Protein AF-A0A966WD27-F1 (afdb_monomer)

Foldseek 3Di:
DDFFDLQDVVLLVVCLVVLLLCQCQQLEFNVLCVVPVVLSVVLSVQLSVQLVVLSVVVVVDPVQRRDRVSVLVSQLVSQLSSLVSSLVSCVVVVGDHFPPSSLSSLLSSLSRSLSSLLCCLVPVVVVVVQVVCVVLVVVVVVVVVVVVVVVVVPDDPVVVVVVVVVVCVVCVVVQVVCCVVVVHNDDPVNVVVVVVVVVCCCVVPVVVVVVVVVVVPPDDDPDPPPVVVVLCLQQVDQFPLVVLLVSLLSNQLSSVCSYAHNVLSNVLSVLLSVQLVVLVVVLVVCVVPPVPCSRPSRVVSLVSSLVVSVVCCVPPVVVVGPDPDSPSSSVVSNVSSVSSRVSVSSVVVSVVVVVVSVD

pLDDT: mean 76.62, std 15.96, range [43.31, 97.69]

Radius of gyration: 31.86 Å; Cα contacts (8 Å, |Δi|>4): 303; chains: 1; bounding box: 83×51×87 Å

Secondary structure (DSSP, 8-state):
---S----HHHHHHHHHHHHHHHHHHSS-HHHHHHTHHHHHHHHHHHHHHHHHHHHHHTT-HHHHT-HHHHHHHHHHHHHHHHHHHHHHHHHTT----SSTTHHHHHHHHHHHHHHHHHIIIIIHHHHHHHHHHHHHHHHHHHHHHHHHHHTT---HHHHHHHHHHHHHHHHHHHHHHHHHHTSPPPHHHHHHHHHHHHHHIIIIIHHHHHHHHHH---PPP---HHHHHHHHHHTS---THHHHHHHHHHHHHHHHHHS-HHHHHHHHHHHHHHHHHHHHHHHHHHHH-GGGHHHHHHHHHHHHHHHHHHHIIIIIGGG-SS---HHHHHHHHHHHHHHHHHHHHHHHHHHHHHHHH-

Solvent-accessible surface area (backbone atoms only — not comparable to full-atom values): 19159 Å² total; per-residue (Å²): 128,82,68,48,67,63,81,45,70,69,50,58,59,66,40,48,66,55,51,46,49,44,53,59,38,36,55,33,50,49,71,67,38,68,75,41,46,74,62,52,50,49,34,52,52,51,18,48,50,55,31,46,55,54,49,56,57,55,71,70,40,61,84,36,61,70,32,32,69,47,36,46,53,49,31,25,52,46,12,26,53,25,13,44,40,39,48,54,49,28,54,76,69,73,44,92,73,50,74,65,66,66,52,41,20,52,30,26,26,51,51,43,35,53,50,37,52,38,43,35,45,72,61,46,42,65,55,56,49,50,54,48,51,52,51,52,51,53,49,54,49,50,53,51,53,51,47,60,54,54,63,64,70,69,70,52,77,79,50,50,60,54,50,50,53,50,49,52,61,68,42,45,66,57,48,54,51,49,31,65,74,68,74,47,87,74,50,77,68,56,51,52,53,52,49,51,50,52,50,47,45,43,61,72,47,50,53,51,48,50,53,50,50,57,73,65,53,80,76,75,70,84,79,76,51,64,66,59,51,48,48,39,48,49,45,70,40,88,61,34,41,70,72,22,50,63,62,38,33,57,47,39,26,42,45,34,25,28,55,75,33,56,73,57,14,47,55,52,26,50,54,40,44,53,53,37,51,53,50,44,54,51,45,53,56,47,51,75,73,35,73,90,49,46,49,51,48,39,57,54,45,55,48,45,57,54,49,50,47,52,52,47,39,65,77,72,42,57,90,72,56,92,65,82,84,57,62,63,40,53,51,50,52,53,52,48,39,53,50,38,20,50,29,42,30,49,48,48,54,53,52,52,54,54,48,67,74,73,107

Mean predicted aligned error: 13.56 Å

Structure (mmCIF, N/CA/C/O backbone):
data_AF-A0A966WD27-F1
#
_entry.id   AF-A0A966WD27-F1
#
loop_
_atom_site.group_PDB
_atom_site.id
_atom_site.type_symbol
_atom_site.label_atom_id
_atom_site.label_alt_id
_atom_site.label_comp_id
_atom_site.label_asym_id
_atom_site.label_entity_id
_atom_site.label_seq_id
_atom_site.pdbx_PDB_ins_code
_atom_site.Cartn_x
_atom_site.Cartn_y
_atom_site.Cartn_z
_atom_site.occupancy
_atom_site.B_iso_or_equiv
_atom_site.auth_seq_id
_atom_site.auth_comp_id
_atom_site.auth_asym_id
_atom_site.auth_atom_id
_atom_site.pdbx_PDB_model_num
ATOM 1 N N . MET A 1 1 ? 1.873 -1.092 18.093 1.00 44.94 1 MET A N 1
ATOM 2 C CA . MET A 1 1 ? 2.663 -2.307 17.771 1.00 44.94 1 MET A CA 1
ATOM 3 C C . MET A 1 1 ? 2.007 -3.004 16.577 1.00 44.94 1 MET A C 1
ATOM 5 O O . MET A 1 1 ? 0.796 -3.180 16.618 1.00 44.94 1 MET A O 1
ATOM 9 N N . LEU A 1 2 ? 2.737 -3.325 15.496 1.00 59.59 2 LEU A N 1
ATOM 10 C CA . LEU A 1 2 ? 2.169 -4.000 14.311 1.00 59.59 2 LEU A CA 1
ATOM 11 C C . LEU A 1 2 ? 1.607 -5.371 14.727 1.00 59.59 2 LEU A C 1
ATOM 13 O O . LEU A 1 2 ? 2.373 -6.272 15.061 1.00 59.59 2 LEU A O 1
ATOM 17 N N . LYS A 1 3 ? 0.279 -5.524 14.743 1.00 72.25 3 LYS A N 1
ATOM 18 C CA . LYS A 1 3 ? -0.377 -6.816 15.004 1.00 72.25 3 LYS A CA 1
ATOM 19 C C . LYS A 1 3 ? -0.148 -7.741 13.803 1.00 72.25 3 LYS A C 1
ATOM 21 O O . LYS A 1 3 ? -0.012 -7.254 12.686 1.00 72.25 3 LYS A O 1
ATOM 26 N N . ALA A 1 4 ? -0.088 -9.058 13.987 1.00 80.25 4 ALA A N 1
ATOM 27 C CA . ALA A 1 4 ? -0.044 -10.007 12.863 1.00 80.25 4 ALA A CA 1
ATOM 28 C C . ALA A 1 4 ? -1.378 -10.012 12.085 1.00 80.25 4 ALA A C 1
ATOM 30 O O . ALA A 1 4 ? -2.339 -9.363 12.507 1.00 80.25 4 ALA A O 1
ATOM 31 N N . GLY A 1 5 ? -1.441 -10.688 10.940 1.00 85.19 5 GLY A N 1
ATOM 32 C CA . GLY A 1 5 ? -2.621 -10.761 10.082 1.00 85.19 5 GLY A CA 1
ATOM 33 C C . GLY A 1 5 ? -2.508 -9.976 8.776 1.00 85.19 5 GLY A C 1
ATOM 34 O O . GLY A 1 5 ? -3.545 -9.598 8.231 1.00 85.19 5 GLY A O 1
ATOM 35 N N . PHE A 1 6 ? -1.296 -9.727 8.274 1.00 86.25 6 PHE A N 1
ATOM 36 C CA . PHE A 1 6 ? -1.063 -9.233 6.914 1.00 86.25 6 PHE A CA 1
ATOM 37 C C . PHE A 1 6 ? -1.317 -10.321 5.876 1.00 86.25 6 PHE A C 1
ATOM 39 O O . PHE A 1 6 ? -1.816 -10.013 4.805 1.00 86.25 6 PHE A O 1
ATOM 46 N N . MET A 1 7 ? -1.031 -11.589 6.171 1.00 91.06 7 MET A N 1
ATOM 47 C CA . MET A 1 7 ? -1.202 -12.673 5.203 1.00 91.06 7 MET A CA 1
ATOM 48 C C . MET A 1 7 ? -2.576 -13.334 5.353 1.00 91.06 7 MET A C 1
ATOM 50 O O . MET A 1 7 ? -2.822 -14.115 6.268 1.00 91.06 7 MET A O 1
ATOM 54 N N . LYS A 1 8 ? -3.508 -13.011 4.446 1.00 91.88 8 LYS A N 1
ATOM 55 C CA . LYS A 1 8 ? -4.819 -13.674 4.341 1.00 91.88 8 LYS A CA 1
ATOM 56 C C . LYS A 1 8 ? -5.177 -13.880 2.869 1.00 91.88 8 LYS A C 1
ATOM 58 O O . LYS A 1 8 ? -5.001 -12.962 2.070 1.00 91.88 8 LYS A O 1
ATOM 63 N N . TRP A 1 9 ? -5.780 -15.024 2.534 1.00 92.69 9 TRP A N 1
ATOM 64 C CA . TRP A 1 9 ? -6.240 -15.335 1.169 1.00 92.69 9 TRP A CA 1
ATOM 65 C C . TRP A 1 9 ? -7.137 -14.254 0.566 1.00 92.69 9 TRP A C 1
ATOM 67 O O . TRP A 1 9 ? -6.990 -13.906 -0.597 1.00 92.69 9 TRP A O 1
ATOM 77 N N . ARG A 1 10 ? -8.014 -13.646 1.372 1.00 91.50 10 ARG A N 1
ATOM 78 C CA . ARG A 1 10 ? -8.856 -12.538 0.902 1.00 91.50 10 ARG A CA 1
ATOM 79 C C . ARG A 1 10 ? -8.034 -11.355 0.373 1.00 91.50 10 ARG A C 1
ATOM 81 O O . ARG A 1 10 ? -8.388 -10.779 -0.644 1.00 91.50 10 ARG A O 1
ATOM 88 N N . TYR A 1 11 ? -6.942 -10.995 1.054 1.00 93.25 11 TYR A N 1
ATOM 89 C CA . TYR A 1 11 ? -6.096 -9.880 0.630 1.00 93.25 11 TYR A CA 1
ATOM 90 C C . TYR A 1 11 ? -5.310 -10.275 -0.612 1.00 93.25 11 TYR A C 1
ATOM 92 O O . TYR A 1 11 ? -5.191 -9.474 -1.526 1.00 93.25 11 TYR A O 1
ATOM 100 N N . PHE A 1 12 ? -4.865 -11.531 -0.684 1.00 94.69 12 PHE A N 1
ATOM 101 C CA . PHE A 1 12 ? -4.258 -12.069 -1.893 1.00 94.69 12 PHE A CA 1
ATOM 102 C C . PHE A 1 12 ? -5.195 -11.930 -3.103 1.00 94.69 12 PHE A C 1
ATOM 104 O O . PHE A 1 12 ? -4.782 -11.381 -4.119 1.00 94.69 12 PHE A O 1
ATOM 111 N N . LEU A 1 13 ? -6.471 -12.311 -2.982 1.00 93.56 13 LEU A N 1
ATOM 112 C CA . LEU A 1 13 ? -7.459 -12.163 -4.061 1.00 93.56 13 LEU A CA 1
ATOM 113 C C . LEU A 1 13 ? -7.704 -10.692 -4.438 1.00 93.56 13 LEU A C 1
ATOM 115 O O . LEU A 1 13 ? -7.677 -10.345 -5.616 1.00 93.56 13 LEU A O 1
ATOM 119 N N . TYR A 1 14 ? -7.869 -9.802 -3.453 1.00 92.62 14 TYR A N 1
ATOM 120 C CA . TYR A 1 14 ? -8.022 -8.360 -3.707 1.00 92.62 14 TYR A CA 1
ATOM 121 C C . TYR A 1 14 ? -6.754 -7.681 -4.231 1.00 92.62 14 TYR A C 1
ATOM 123 O O . TYR A 1 14 ? -6.823 -6.560 -4.729 1.00 92.62 14 TYR A O 1
ATOM 131 N N . PHE A 1 15 ? -5.601 -8.340 -4.142 1.00 94.38 15 PHE A N 1
ATOM 132 C CA . PHE A 1 15 ? -4.367 -7.857 -4.742 1.00 94.38 15 PHE A CA 1
ATOM 133 C C . PHE A 1 15 ? -4.344 -8.063 -6.265 1.00 94.38 15 PHE A C 1
ATOM 135 O O . PHE A 1 15 ? -3.615 -7.346 -6.943 1.00 94.38 15 PHE A O 1
ATOM 142 N N . PHE A 1 16 ? -5.161 -8.959 -6.838 1.00 95.00 16 PHE A N 1
ATOM 143 C CA . PHE A 1 16 ? -5.144 -9.214 -8.284 1.00 95.00 16 PHE A CA 1
ATOM 144 C C . PHE A 1 16 ? -5.412 -7.962 -9.147 1.00 95.00 16 PHE A C 1
ATOM 146 O O . PHE A 1 16 ? -4.612 -7.704 -10.047 1.00 95.00 16 PHE A O 1
ATOM 153 N N . PRO A 1 17 ? -6.437 -7.123 -8.880 1.00 92.12 17 PRO A N 1
ATOM 154 C CA . PRO A 1 17 ? -6.639 -5.886 -9.639 1.00 92.12 17 PRO A CA 1
ATOM 155 C C . PRO A 1 17 ? -5.461 -4.909 -9.525 1.00 92.12 17 PRO A C 1
ATOM 157 O O . PRO A 1 17 ? -5.082 -4.281 -10.510 1.00 92.12 17 PRO A O 1
ATOM 160 N N . ILE A 1 18 ? -4.845 -4.812 -8.341 1.00 90.62 18 ILE A N 1
ATOM 161 C CA . ILE A 1 18 ? -3.663 -3.965 -8.113 1.00 90.62 18 ILE A CA 1
ATOM 162 C C . ILE A 1 18 ? -2.488 -4.489 -8.947 1.00 90.62 18 ILE A C 1
ATOM 164 O O . ILE A 1 18 ? -1.841 -3.729 -9.660 1.00 90.62 18 ILE A O 1
ATOM 168 N N . HIS A 1 19 ? -2.241 -5.798 -8.902 1.00 92.06 19 HIS A N 1
ATOM 169 C CA . HIS A 1 19 ? -1.215 -6.475 -9.693 1.00 92.06 19 HIS A CA 1
ATOM 170 C C . HIS A 1 19 ? -1.407 -6.263 -11.197 1.00 92.06 19 HIS A C 1
ATOM 172 O O . HIS A 1 19 ? -0.452 -5.911 -11.887 1.00 92.06 19 HIS A O 1
ATOM 178 N N . PHE A 1 20 ? -2.641 -6.411 -11.684 1.00 91.75 20 PHE A N 1
ATOM 179 C CA . PHE A 1 20 ? -2.999 -6.157 -13.076 1.00 91.75 20 PHE A CA 1
ATOM 180 C C . PHE A 1 20 ? -2.651 -4.721 -13.486 1.00 91.75 20 PHE A C 1
ATOM 182 O O . PHE A 1 20 ? -1.919 -4.526 -14.453 1.00 91.75 20 PHE A O 1
ATOM 189 N N . ILE A 1 21 ? -3.106 -3.718 -12.725 1.00 87.62 21 ILE A N 1
ATOM 190 C CA . ILE A 1 21 ? -2.836 -2.302 -13.021 1.00 87.62 21 ILE A CA 1
ATOM 191 C C . ILE A 1 21 ? -1.327 -2.027 -13.016 1.00 87.62 21 ILE A C 1
ATOM 193 O O . ILE A 1 21 ? -0.805 -1.382 -13.920 1.00 87.62 21 ILE A O 1
ATOM 197 N N . ILE A 1 22 ? -0.592 -2.553 -12.038 1.00 86.00 22 ILE A N 1
ATOM 198 C CA . ILE A 1 22 ? 0.852 -2.316 -11.938 1.00 86.00 22 ILE A CA 1
ATOM 199 C C . ILE A 1 22 ? 1.608 -2.921 -13.123 1.00 86.00 22 ILE A C 1
ATOM 201 O O . ILE A 1 22 ? 2.538 -2.300 -13.643 1.00 86.00 22 ILE A O 1
ATOM 205 N N . ILE A 1 23 ? 1.222 -4.111 -13.583 1.00 88.06 23 ILE A N 1
ATOM 206 C CA . ILE A 1 23 ? 1.857 -4.704 -14.761 1.00 88.06 23 ILE A CA 1
ATOM 207 C C . ILE A 1 23 ? 1.511 -3.923 -16.022 1.00 88.06 23 ILE A C 1
ATOM 209 O O . ILE A 1 23 ? 2.417 -3.559 -16.767 1.00 88.06 23 ILE A O 1
ATOM 213 N N . MET A 1 24 ? 0.233 -3.613 -16.221 1.00 86.12 24 MET A N 1
ATOM 214 C CA . MET A 1 24 ? -0.224 -2.990 -17.459 1.00 86.12 24 MET A CA 1
ATOM 215 C C . MET A 1 24 ? 0.216 -1.525 -17.607 1.00 86.12 24 MET A C 1
ATOM 217 O O . MET A 1 24 ? 0.323 -1.044 -18.731 1.00 86.12 24 MET A O 1
ATOM 221 N N . PHE A 1 25 ? 0.483 -0.816 -16.502 1.00 80.31 25 PHE A N 1
ATOM 222 C CA . PHE A 1 25 ? 0.748 0.629 -16.532 1.00 80.31 25 PHE A CA 1
ATOM 223 C C . PHE A 1 25 ? 2.116 1.061 -15.972 1.00 80.31 25 PHE A C 1
ATOM 225 O O . PHE A 1 25 ? 2.554 2.165 -16.292 1.00 80.31 25 PHE A O 1
ATOM 232 N N . LEU A 1 26 ? 2.813 0.239 -15.167 1.00 75.94 26 LEU A N 1
ATOM 233 C CA . LEU A 1 26 ? 4.103 0.624 -14.548 1.00 75.94 26 LEU A CA 1
ATOM 234 C C . LEU A 1 26 ? 5.276 -0.305 -14.837 1.00 75.94 26 LEU A C 1
ATOM 236 O O . LEU A 1 26 ? 6.421 0.080 -14.599 1.00 75.94 26 LEU A O 1
ATOM 240 N N . SER A 1 27 ? 5.038 -1.529 -15.308 1.00 72.31 27 SER A N 1
ATOM 241 C CA . SER A 1 27 ? 6.148 -2.473 -15.501 1.00 72.31 27 SER A CA 1
ATOM 242 C C . SER A 1 27 ? 6.995 -2.147 -16.726 1.00 72.31 27 SER A C 1
ATOM 244 O O . SER A 1 27 ? 8.146 -2.578 -16.809 1.00 72.31 27 SER A O 1
ATOM 246 N N . THR A 1 28 ? 6.431 -1.431 -17.695 1.00 75.94 28 THR A N 1
ATOM 247 C CA . THR A 1 28 ? 7.055 -1.035 -18.962 1.00 75.94 28 THR A CA 1
ATOM 248 C C . THR A 1 28 ? 6.266 0.154 -19.534 1.00 75.94 28 THR A C 1
ATOM 250 O O . THR A 1 28 ? 5.085 0.286 -19.200 1.00 75.94 28 THR A O 1
ATOM 253 N N . PRO A 1 29 ? 6.878 1.028 -20.360 1.00 76.12 29 PRO A N 1
ATOM 254 C CA . PRO A 1 29 ? 6.153 2.063 -21.096 1.00 76.12 29 PRO A CA 1
ATOM 255 C C . PRO A 1 29 ? 4.873 1.540 -21.762 1.00 76.12 29 PRO A C 1
ATOM 257 O O . PRO A 1 29 ? 4.854 0.442 -22.327 1.00 76.12 29 PRO A O 1
ATOM 260 N N . ILE A 1 30 ? 3.794 2.318 -21.638 1.00 77.88 30 ILE A N 1
ATOM 261 C CA . ILE A 1 30 ? 2.430 1.881 -21.959 1.00 77.88 30 ILE A CA 1
ATOM 262 C C . ILE A 1 30 ? 2.275 1.507 -23.439 1.00 77.88 30 ILE A C 1
ATOM 264 O O . ILE A 1 30 ? 1.625 0.524 -23.767 1.00 77.88 30 ILE A O 1
ATOM 268 N N . ASP A 1 31 ? 2.953 2.220 -24.330 1.00 78.94 31 ASP A N 1
ATOM 269 C CA . ASP A 1 31 ? 3.013 1.950 -25.765 1.00 78.94 31 ASP A CA 1
ATOM 270 C C . ASP A 1 31 ? 3.514 0.528 -26.061 1.00 78.94 31 ASP A C 1
ATOM 272 O O . ASP A 1 31 ? 2.908 -0.200 -26.846 1.00 78.94 31 ASP A O 1
ATOM 276 N N . LYS A 1 32 ? 4.557 0.082 -25.352 1.00 82.19 32 LYS A N 1
ATOM 277 C CA . LYS A 1 32 ? 5.113 -1.270 -25.501 1.00 82.19 32 LYS A CA 1
ATOM 278 C C . LYS A 1 32 ? 4.218 -2.342 -24.890 1.00 82.19 32 LYS A C 1
ATOM 280 O O . LYS A 1 32 ? 4.204 -3.476 -25.361 1.00 82.19 32 LYS A O 1
ATOM 285 N N . VAL A 1 33 ? 3.483 -2.005 -23.831 1.00 83.38 33 VAL A N 1
ATOM 286 C CA . VAL A 1 33 ? 2.522 -2.932 -23.221 1.00 83.38 33 VAL A CA 1
ATOM 287 C C . VAL A 1 33 ? 1.339 -3.168 -24.154 1.00 83.38 33 VAL A C 1
ATOM 289 O O . VAL A 1 33 ? 0.963 -4.312 -24.411 1.00 83.38 33 VAL A O 1
ATOM 292 N N . PHE A 1 34 ? 0.771 -2.090 -24.691 1.00 84.81 34 PHE A N 1
ATOM 293 C CA . PHE A 1 34 ? -0.415 -2.156 -25.538 1.00 84.81 34 PHE A CA 1
ATOM 294 C C . PHE A 1 34 ? -0.125 -2.702 -26.945 1.00 84.81 34 PHE A C 1
ATOM 296 O O . PHE A 1 34 ? -1.036 -3.220 -27.586 1.00 84.81 34 PHE A O 1
ATOM 303 N N . ALA A 1 35 ? 1.133 -2.681 -27.395 1.00 87.62 35 ALA A N 1
ATOM 304 C CA . ALA A 1 35 ? 1.551 -3.372 -28.614 1.00 87.62 35 ALA A CA 1
ATOM 305 C C . ALA A 1 35 ? 1.459 -4.910 -28.501 1.00 87.62 35 ALA A C 1
ATOM 307 O O . ALA A 1 35 ? 1.200 -5.587 -29.492 1.00 87.62 35 ALA A O 1
ATOM 308 N N . GLU A 1 36 ? 1.636 -5.472 -27.298 1.00 91.94 36 GLU A N 1
ATOM 309 C CA . GLU A 1 36 ? 1.741 -6.923 -27.073 1.00 91.94 36 GLU A CA 1
ATOM 310 C C . GLU A 1 36 ? 0.819 -7.414 -25.939 1.00 91.94 36 GLU A C 1
ATOM 312 O O . GLU A 1 36 ? 1.193 -8.270 -25.130 1.00 91.94 36 GLU A O 1
ATOM 317 N N . ILE A 1 37 ? -0.414 -6.887 -25.879 1.00 92.00 37 ILE A N 1
ATOM 318 C CA . ILE A 1 37 ? -1.390 -7.158 -24.801 1.00 92.00 37 ILE A CA 1
ATOM 319 C C . ILE A 1 37 ? -1.529 -8.653 -24.471 1.00 92.00 37 ILE A C 1
ATOM 321 O O . ILE A 1 37 ? -1.457 -8.982 -23.286 1.00 92.00 37 ILE A O 1
ATOM 325 N N . PRO A 1 38 ? -1.693 -9.586 -25.435 1.00 94.88 38 PRO A N 1
ATOM 326 C CA . PRO A 1 38 ? -1.888 -10.998 -25.099 1.00 94.88 38 PRO A CA 1
ATOM 327 C C . PRO A 1 38 ? -0.714 -11.600 -24.317 1.00 94.88 38 PRO A C 1
ATOM 329 O O . PRO A 1 38 ? -0.921 -12.342 -23.355 1.00 94.88 38 PRO A O 1
ATOM 332 N N . LYS A 1 39 ? 0.524 -11.242 -24.680 1.00 95.31 39 LYS A N 1
ATOM 333 C CA . LYS A 1 39 ? 1.725 -11.703 -23.975 1.00 95.31 39 LYS A CA 1
ATOM 334 C C . LYS A 1 39 ? 1.819 -11.075 -22.585 1.00 95.31 39 LYS A C 1
ATOM 336 O O . LYS A 1 39 ? 2.116 -11.773 -21.618 1.00 95.31 39 LYS A O 1
ATOM 341 N N . TRP A 1 40 ? 1.498 -9.789 -22.452 1.00 94.12 40 TRP A N 1
ATOM 342 C CA . TRP A 1 40 ? 1.460 -9.121 -21.149 1.00 94.12 40 TRP A CA 1
ATOM 343 C C . TRP A 1 40 ? 0.379 -9.678 -20.221 1.00 94.12 40 TRP A C 1
ATOM 345 O O . TRP A 1 40 ? 0.638 -9.867 -19.034 1.00 94.12 40 TRP A O 1
ATOM 355 N N . LEU A 1 41 ? -0.795 -10.038 -20.742 1.00 95.12 41 LEU A N 1
ATOM 356 C CA . LEU A 1 41 ? -1.822 -10.746 -19.973 1.00 95.12 41 LEU A CA 1
ATOM 357 C C . LEU A 1 41 ? -1.320 -12.110 -19.485 1.00 95.12 41 LEU A C 1
ATOM 359 O O . LEU A 1 41 ? -1.574 -12.482 -18.337 1.00 95.12 41 LEU A O 1
ATOM 363 N N . LEU A 1 42 ? -0.550 -12.829 -20.308 1.00 96.25 42 LEU A N 1
ATOM 364 C CA . LEU A 1 42 ? 0.078 -14.082 -19.894 1.00 96.25 42 LEU A CA 1
ATOM 365 C C . LEU A 1 42 ? 1.093 -13.859 -18.764 1.00 96.25 42 LEU A C 1
ATOM 367 O O . LEU A 1 42 ? 1.099 -14.629 -17.801 1.00 96.25 42 LEU A O 1
ATOM 371 N N . VAL A 1 43 ? 1.884 -12.780 -18.820 1.00 96.00 43 VAL A N 1
ATOM 372 C CA . VAL A 1 43 ? 2.769 -12.362 -17.717 1.00 96.00 43 VAL A CA 1
ATOM 373 C C . VAL A 1 43 ? 1.963 -12.067 -16.450 1.00 96.00 43 VAL A C 1
ATOM 375 O O . VAL A 1 43 ? 2.337 -12.540 -15.374 1.00 96.00 43 VAL A O 1
ATOM 378 N N . VAL A 1 44 ? 0.847 -11.334 -16.550 1.00 96.06 44 VAL A N 1
ATOM 379 C CA . VAL A 1 44 ? -0.027 -11.020 -15.406 1.00 96.06 44 VAL A CA 1
ATOM 380 C C . VAL A 1 44 ? -0.508 -12.295 -14.725 1.00 96.06 44 VAL A C 1
ATOM 382 O O . VAL A 1 44 ? -0.299 -12.457 -13.521 1.00 96.06 44 VAL A O 1
ATOM 385 N N . VAL A 1 45 ? -1.129 -13.198 -15.484 1.00 97.25 45 VAL A N 1
ATOM 386 C CA . VAL A 1 45 ? -1.734 -14.420 -14.942 1.00 97.25 45 VAL A CA 1
ATOM 387 C C . VAL A 1 45 ? -0.660 -15.353 -14.391 1.00 97.25 45 VAL A C 1
ATOM 389 O O . VAL A 1 45 ? -0.747 -15.782 -13.243 1.00 97.25 45 VAL A O 1
ATOM 392 N N . SER A 1 46 ? 0.390 -15.622 -15.166 1.00 97.12 46 SER A N 1
ATOM 393 C CA . SER A 1 46 ? 1.408 -16.611 -14.801 1.00 97.12 46 SER A CA 1
ATOM 394 C C . SER A 1 46 ? 2.231 -16.169 -13.589 1.00 97.12 46 SER A C 1
ATOM 396 O O . SER A 1 46 ? 2.441 -16.954 -12.665 1.00 97.12 46 SER A O 1
ATOM 398 N N . SER A 1 47 ? 2.627 -14.891 -13.520 1.00 96.81 47 SER A N 1
ATOM 399 C CA . SER A 1 47 ? 3.337 -14.367 -12.344 1.00 96.81 47 SER A CA 1
ATOM 400 C C . SER A 1 47 ? 2.468 -14.360 -11.084 1.00 96.81 47 SER A C 1
ATOM 402 O O . SER A 1 47 ? 2.975 -14.607 -9.988 1.00 96.81 47 SER A O 1
ATOM 404 N N . TYR A 1 48 ? 1.158 -14.133 -11.225 1.00 97.12 48 TYR A N 1
ATOM 405 C CA . TYR A 1 48 ? 0.218 -14.199 -10.110 1.00 97.12 48 TYR A CA 1
ATOM 406 C C . TYR A 1 48 ? -0.004 -15.640 -9.628 1.00 97.12 48 TYR A C 1
ATOM 408 O O . TYR A 1 48 ? -0.030 -15.876 -8.423 1.00 97.12 48 TYR A O 1
ATOM 416 N N . LEU A 1 49 ? -0.089 -16.616 -10.539 1.00 97.25 49 LEU A N 1
ATOM 417 C CA . LEU A 1 49 ? -0.184 -18.040 -10.193 1.00 97.25 49 LEU A CA 1
ATOM 418 C C . LEU A 1 49 ? 1.074 -18.540 -9.473 1.00 97.25 49 LEU A C 1
ATOM 420 O O . LEU A 1 49 ? 0.966 -19.211 -8.448 1.00 97.25 49 LEU A O 1
ATOM 424 N N . ILE A 1 50 ? 2.265 -18.163 -9.949 1.00 97.56 50 ILE A N 1
ATOM 425 C CA . ILE A 1 50 ? 3.530 -18.493 -9.273 1.00 97.56 50 ILE A CA 1
ATOM 426 C C . ILE A 1 50 ? 3.559 -17.892 -7.866 1.00 97.56 50 ILE A C 1
ATOM 428 O O . ILE A 1 50 ? 3.855 -18.588 -6.893 1.00 97.56 50 ILE A O 1
ATOM 432 N N . MET A 1 51 ? 3.170 -16.621 -7.735 1.00 97.31 51 MET A N 1
ATOM 433 C CA . MET A 1 51 ? 3.030 -15.974 -6.434 1.00 97.31 51 MET A CA 1
ATOM 434 C C . MET A 1 51 ? 2.018 -16.707 -5.537 1.00 97.31 51 MET A C 1
ATOM 436 O O . MET A 1 51 ? 2.282 -16.870 -4.347 1.00 97.31 51 MET A O 1
ATOM 440 N N . ALA A 1 52 ? 0.893 -17.180 -6.087 1.00 97.12 52 ALA A N 1
ATOM 441 C CA . ALA A 1 52 ? -0.144 -17.907 -5.353 1.00 97.12 52 ALA A CA 1
ATOM 442 C C . ALA A 1 52 ? 0.365 -19.235 -4.784 1.00 97.12 52 ALA A C 1
ATOM 444 O O . ALA A 1 52 ? 0.067 -19.548 -3.632 1.00 97.12 52 ALA A O 1
ATOM 445 N N . MET A 1 53 ? 1.163 -19.987 -5.551 1.00 96.50 53 MET A N 1
ATOM 446 C CA . MET A 1 53 ? 1.770 -21.239 -5.082 1.00 96.50 53 MET A CA 1
ATOM 447 C C . MET A 1 53 ? 2.668 -20.999 -3.867 1.00 96.50 53 MET A C 1
ATOM 449 O O . MET A 1 53 ? 2.514 -21.653 -2.836 1.00 96.50 53 MET A O 1
ATOM 453 N N . VAL A 1 54 ? 3.561 -20.010 -3.943 1.00 96.38 54 VAL A N 1
ATOM 454 C CA . VAL A 1 54 ? 4.455 -19.681 -2.822 1.00 96.38 54 VAL A CA 1
ATOM 455 C C . VAL A 1 54 ? 3.673 -19.124 -1.636 1.00 96.38 54 VAL A C 1
ATOM 457 O O . VAL A 1 54 ? 3.931 -19.499 -0.493 1.00 96.38 54 VAL A O 1
ATOM 460 N N . PHE A 1 55 ? 2.684 -18.265 -1.890 1.00 96.50 55 PHE A N 1
ATOM 461 C CA . PHE A 1 55 ? 1.806 -17.738 -0.850 1.00 96.50 55 PHE A CA 1
ATOM 462 C C . PHE A 1 55 ? 1.081 -18.869 -0.109 1.00 96.50 55 PHE A C 1
ATOM 464 O O . PHE A 1 55 ? 1.046 -18.865 1.121 1.00 96.50 55 PHE A O 1
ATOM 471 N N . ALA A 1 56 ? 0.566 -19.870 -0.833 1.00 96.19 56 ALA A N 1
ATOM 472 C CA . ALA A 1 56 ? -0.079 -21.044 -0.253 1.00 96.19 56 ALA A CA 1
ATOM 473 C C . ALA A 1 56 ? 0.870 -21.843 0.647 1.00 96.19 56 ALA A C 1
ATOM 475 O O . ALA A 1 56 ? 0.470 -22.233 1.743 1.00 96.19 56 ALA A O 1
ATOM 476 N N . LEU A 1 57 ? 2.121 -22.043 0.217 1.00 95.06 57 LEU A N 1
ATOM 477 C CA . LEU A 1 57 ? 3.141 -22.725 1.015 1.00 95.06 57 LEU A CA 1
ATOM 478 C C . LEU A 1 57 ? 3.431 -21.958 2.308 1.00 95.06 57 LEU A C 1
ATOM 480 O O . LEU A 1 57 ? 3.354 -22.531 3.390 1.00 95.06 57 LEU A O 1
ATOM 484 N N . VAL A 1 58 ? 3.688 -20.649 2.224 1.00 94.38 58 VAL A N 1
ATOM 485 C CA . VAL A 1 58 ? 3.980 -19.814 3.403 1.00 94.38 58 VAL A CA 1
ATOM 486 C C . VAL A 1 58 ? 2.814 -19.804 4.396 1.00 94.38 58 VAL A C 1
ATOM 488 O O . VAL A 1 58 ? 3.034 -19.862 5.606 1.00 94.38 58 VAL A O 1
ATOM 491 N N . MET A 1 59 ? 1.571 -19.800 3.905 1.00 93.31 59 MET A N 1
ATOM 492 C CA . MET A 1 59 ? 0.364 -19.851 4.738 1.00 93.31 59 MET A CA 1
ATOM 493 C C . MET A 1 59 ? 0.245 -21.128 5.591 1.00 93.31 59 MET A C 1
ATOM 495 O O . MET A 1 59 ? -0.543 -21.147 6.536 1.00 93.31 59 MET A O 1
ATOM 499 N N . GLN A 1 60 ? 1.020 -22.182 5.316 1.00 92.62 60 GLN A N 1
ATOM 500 C CA . GLN A 1 60 ? 1.050 -23.395 6.144 1.00 92.62 60 GLN A CA 1
ATOM 501 C C . GLN A 1 60 ? 1.943 -23.241 7.391 1.00 92.62 60 GLN A C 1
ATOM 503 O O . GLN A 1 60 ? 1.800 -23.986 8.363 1.00 92.62 60 GLN A O 1
ATOM 508 N N . PHE A 1 61 ? 2.832 -22.242 7.423 1.00 92.19 61 PHE A N 1
ATOM 509 C CA . PHE A 1 61 ? 3.811 -22.061 8.495 1.00 92.19 61 PHE A CA 1
ATOM 510 C C . PHE A 1 61 ? 3.302 -21.111 9.589 1.00 92.19 61 PHE A C 1
ATOM 512 O O . PHE A 1 61 ? 3.535 -19.900 9.568 1.00 92.19 61 PHE A O 1
ATOM 519 N N . LYS A 1 62 ? 2.675 -21.679 10.628 1.00 90.12 62 LYS A N 1
ATOM 520 C CA . LYS A 1 62 ? 2.189 -20.932 11.810 1.00 90.12 62 LYS A CA 1
ATOM 521 C C . LYS A 1 62 ? 3.212 -19.962 12.437 1.00 90.12 62 LYS A C 1
ATOM 523 O O . LYS A 1 62 ? 2.797 -18.863 12.803 1.00 90.12 62 LYS A O 1
ATOM 528 N N . PRO A 1 63 ? 4.522 -20.284 12.552 1.00 90.31 63 PRO A N 1
ATOM 529 C CA . PRO A 1 63 ? 5.500 -19.366 13.148 1.00 90.31 63 PRO A CA 1
ATOM 530 C C . PRO A 1 63 ? 5.725 -18.069 12.362 1.00 90.31 63 PRO A C 1
ATOM 532 O O . PRO A 1 63 ? 6.266 -17.113 12.923 1.00 90.31 63 PRO A O 1
ATOM 535 N N . ILE A 1 64 ? 5.375 -18.051 11.071 1.00 89.06 64 ILE A N 1
ATOM 536 C CA . ILE A 1 64 ? 5.407 -16.848 10.233 1.00 89.06 64 ILE A CA 1
ATOM 537 C C . ILE A 1 64 ? 4.148 -16.024 10.508 1.00 89.06 64 ILE A C 1
ATOM 539 O O . ILE A 1 64 ? 4.256 -14.845 10.831 1.00 89.06 64 ILE A O 1
ATOM 543 N N . LEU A 1 65 ? 2.975 -16.664 10.474 1.00 89.31 65 LEU A N 1
ATOM 544 C CA . LEU A 1 65 ? 1.667 -16.014 10.636 1.00 89.31 65 LEU A CA 1
ATOM 545 C C . LEU A 1 65 ? 1.405 -15.455 12.043 1.00 89.31 65 LEU A C 1
ATOM 547 O O . LEU A 1 65 ? 0.544 -14.599 12.222 1.00 89.31 65 LEU A O 1
ATOM 551 N N . SER A 1 66 ? 2.132 -15.918 13.060 1.00 87.75 66 SER A N 1
ATOM 552 C CA . SER A 1 66 ? 1.990 -15.406 14.428 1.00 87.75 66 SER A CA 1
ATOM 553 C C . SER A 1 66 ? 2.713 -14.077 14.669 1.00 87.75 66 SER A C 1
ATOM 555 O O . SER A 1 66 ? 2.476 -13.432 15.690 1.00 87.75 66 SER A O 1
ATOM 557 N N . ASN A 1 67 ? 3.589 -13.636 13.757 1.00 90.69 67 ASN A N 1
ATOM 558 C CA . ASN A 1 67 ? 4.420 -12.451 13.954 1.00 90.69 67 ASN A CA 1
ATOM 559 C C . ASN A 1 67 ? 4.389 -11.520 12.736 1.00 90.69 67 ASN A C 1
ATOM 561 O O . ASN A 1 67 ? 4.884 -11.858 11.665 1.00 90.69 67 ASN A O 1
ATOM 565 N N . ALA A 1 68 ? 3.915 -10.291 12.944 1.00 88.75 68 ALA A N 1
ATOM 566 C CA . ALA A 1 68 ? 3.819 -9.258 11.914 1.00 88.75 68 ALA A CA 1
ATOM 567 C C . ALA A 1 68 ? 5.119 -9.009 11.135 1.00 88.75 68 ALA A C 1
ATOM 569 O O . ALA A 1 68 ? 5.083 -8.837 9.920 1.00 88.75 68 ALA A O 1
ATOM 570 N N . LYS A 1 69 ? 6.275 -8.992 11.815 1.00 91.69 69 LYS A N 1
ATOM 571 C CA . LYS A 1 69 ? 7.571 -8.768 11.155 1.00 91.69 69 LYS A CA 1
ATOM 572 C C . LYS A 1 69 ? 7.910 -9.922 10.215 1.00 91.69 69 LYS A C 1
ATOM 574 O O . LYS A 1 69 ? 8.410 -9.690 9.120 1.00 91.69 69 LYS A O 1
ATOM 579 N N . ARG A 1 70 ? 7.617 -11.158 10.633 1.00 92.88 70 ARG A N 1
ATOM 580 C CA . ARG A 1 70 ? 7.853 -12.361 9.824 1.00 92.88 70 ARG A CA 1
ATOM 581 C C . ARG A 1 70 ? 6.895 -12.435 8.643 1.00 92.88 70 ARG A C 1
ATOM 583 O O . ARG A 1 70 ? 7.349 -12.733 7.548 1.00 92.88 70 ARG A O 1
ATOM 590 N N . GLU A 1 71 ? 5.619 -12.100 8.833 1.00 93.94 71 GLU A N 1
ATOM 591 C CA . GLU A 1 71 ? 4.667 -11.967 7.722 1.00 93.94 71 GLU A CA 1
ATOM 592 C C . GLU A 1 71 ? 5.139 -10.929 6.698 1.00 93.94 71 GLU A C 1
ATOM 594 O O . GLU A 1 71 ? 5.106 -11.186 5.499 1.00 93.94 71 GLU A O 1
ATOM 599 N N . PHE A 1 72 ? 5.615 -9.766 7.154 1.00 92.38 72 PHE A N 1
ATOM 600 C CA . PHE A 1 72 ? 6.089 -8.710 6.259 1.00 92.38 72 PHE A CA 1
ATOM 601 C C . PHE A 1 72 ? 7.357 -9.124 5.497 1.00 92.38 72 PHE A C 1
ATOM 603 O O . PHE A 1 72 ? 7.439 -8.918 4.289 1.00 92.38 72 PHE A O 1
ATOM 610 N N . LEU A 1 73 ? 8.311 -9.780 6.170 1.00 94.75 73 LEU A N 1
ATOM 611 C CA . LEU A 1 73 ? 9.490 -10.371 5.524 1.00 94.75 73 LEU A CA 1
ATOM 612 C C . LEU A 1 73 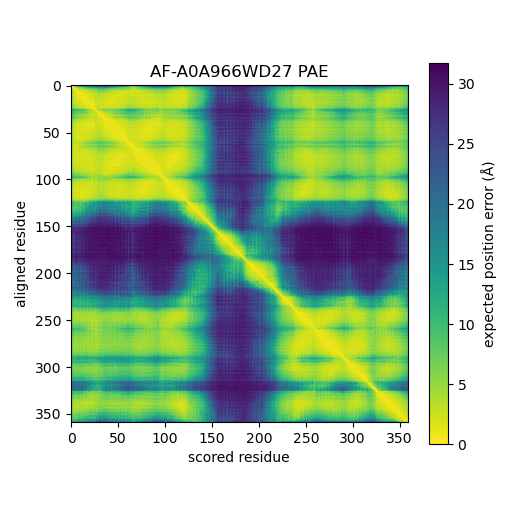? 9.109 -11.454 4.507 1.00 94.75 73 LEU A C 1
ATOM 614 O O . LEU A 1 73 ? 9.671 -11.498 3.414 1.00 94.75 73 LEU A O 1
ATOM 618 N N . ALA A 1 74 ? 8.126 -12.295 4.827 1.00 96.12 74 ALA A N 1
ATOM 619 C CA . ALA A 1 74 ? 7.630 -13.297 3.895 1.00 96.12 74 ALA A CA 1
ATOM 620 C C . ALA A 1 74 ? 6.957 -12.653 2.673 1.00 96.12 74 ALA A C 1
ATOM 622 O O . ALA A 1 74 ? 7.184 -13.098 1.552 1.00 96.12 74 ALA A O 1
ATOM 623 N N . LEU A 1 75 ? 6.194 -11.571 2.855 1.00 96.88 75 LEU A N 1
ATOM 624 C CA . LEU A 1 75 ? 5.610 -10.807 1.748 1.00 96.88 75 LEU A CA 1
ATOM 625 C C . LEU A 1 75 ? 6.674 -10.158 0.852 1.00 96.88 75 LEU A C 1
ATOM 627 O O . LEU A 1 75 ? 6.483 -10.129 -0.362 1.00 96.88 75 LEU A O 1
ATOM 631 N N . ILE A 1 76 ? 7.794 -9.690 1.415 1.00 96.44 76 ILE A N 1
ATOM 632 C CA . ILE A 1 76 ? 8.951 -9.207 0.641 1.00 96.44 76 ILE A CA 1
ATOM 633 C C . ILE A 1 76 ? 9.512 -10.342 -0.229 1.00 96.44 76 ILE A C 1
ATOM 635 O O . ILE A 1 76 ? 9.668 -10.165 -1.435 1.00 96.44 76 ILE A O 1
ATOM 639 N N . ALA A 1 77 ? 9.752 -11.524 0.350 1.00 97.25 77 ALA A N 1
ATOM 640 C CA . ALA A 1 77 ? 10.277 -12.680 -0.382 1.00 97.25 77 ALA A CA 1
ATOM 641 C C . ALA A 1 77 ? 9.308 -13.189 -1.469 1.00 97.25 77 ALA A C 1
ATOM 643 O O . ALA A 1 77 ? 9.718 -13.451 -2.599 1.00 97.25 77 ALA A O 1
ATOM 644 N N . ILE A 1 78 ? 8.009 -13.267 -1.163 1.00 97.56 78 ILE A N 1
ATOM 645 C CA . ILE A 1 78 ? 6.954 -13.596 -2.135 1.00 97.56 78 ILE A CA 1
ATOM 646 C C . ILE A 1 78 ? 6.925 -12.553 -3.260 1.00 97.56 78 ILE A C 1
ATOM 648 O O . ILE A 1 78 ? 6.801 -12.904 -4.435 1.00 97.56 78 ILE A O 1
ATOM 652 N N . GLY A 1 79 ? 7.078 -11.273 -2.912 1.00 96.69 79 GLY A N 1
ATOM 653 C CA . GLY A 1 79 ? 7.235 -10.183 -3.864 1.00 96.69 79 GLY A CA 1
ATOM 654 C C . GLY A 1 79 ? 8.424 -10.399 -4.793 1.00 96.69 79 GLY A C 1
ATOM 655 O O . GLY A 1 79 ? 8.243 -10.339 -6.008 1.00 96.69 79 GLY A O 1
ATOM 656 N N . ALA A 1 80 ? 9.602 -10.728 -4.262 1.00 97.00 80 ALA A N 1
ATOM 657 C CA . ALA A 1 80 ? 10.785 -11.029 -5.067 1.00 97.00 80 ALA A CA 1
ATOM 658 C C . ALA A 1 80 ? 10.517 -12.151 -6.080 1.00 97.00 80 ALA A C 1
ATOM 660 O O . ALA A 1 80 ? 10.775 -11.971 -7.269 1.00 97.00 80 ALA A O 1
ATOM 661 N N . ILE A 1 81 ? 9.925 -13.265 -5.634 1.00 97.69 81 ILE A N 1
ATOM 662 C CA . ILE A 1 81 ? 9.610 -14.416 -6.494 1.00 97.69 81 ILE A CA 1
ATOM 663 C C . ILE A 1 81 ? 8.620 -14.034 -7.600 1.00 97.69 81 ILE A C 1
ATOM 665 O O . ILE A 1 81 ? 8.841 -14.369 -8.761 1.00 97.69 81 ILE A O 1
ATOM 669 N N . ARG A 1 82 ? 7.569 -13.266 -7.280 1.00 96.19 82 ARG A N 1
ATOM 670 C CA . ARG A 1 82 ? 6.659 -12.707 -8.294 1.00 96.19 82 ARG A CA 1
ATOM 671 C C . ARG A 1 82 ? 7.421 -11.850 -9.313 1.00 96.19 82 ARG A C 1
ATOM 673 O O . ARG A 1 82 ? 7.135 -11.919 -10.503 1.00 96.19 82 ARG A O 1
ATOM 680 N N . GLY A 1 83 ? 8.380 -11.039 -8.869 1.00 94.50 83 GLY A N 1
ATOM 681 C CA . GLY A 1 83 ? 9.162 -10.183 -9.761 1.00 94.50 83 GLY A CA 1
ATOM 682 C C . GLY A 1 83 ? 10.127 -10.958 -10.662 1.00 94.50 83 GLY A C 1
ATOM 683 O O . GLY A 1 83 ? 10.267 -10.588 -11.825 1.00 94.50 83 GLY A O 1
ATOM 684 N N . PHE A 1 84 ? 10.717 -12.054 -10.172 1.00 96.31 84 PHE A N 1
ATOM 685 C CA . PHE A 1 84 ? 11.456 -13.004 -11.015 1.00 96.31 84 PHE A CA 1
ATOM 686 C C . PHE A 1 84 ? 10.535 -13.673 -12.032 1.00 96.31 84 PHE A C 1
ATOM 688 O O . PHE A 1 84 ? 10.842 -13.665 -13.213 1.00 96.31 84 PHE A O 1
ATOM 695 N N . ALA A 1 85 ? 9.347 -14.123 -11.623 1.00 96.62 85 ALA A N 1
ATOM 696 C CA . ALA A 1 85 ? 8.372 -14.686 -12.552 1.00 96.62 85 ALA A CA 1
ATOM 697 C C . ALA A 1 85 ? 7.991 -13.699 -13.674 1.00 96.62 85 ALA A C 1
ATOM 699 O O . ALA A 1 85 ? 7.946 -14.077 -14.840 1.00 96.62 85 ALA A O 1
ATOM 700 N N . ILE A 1 86 ? 7.759 -12.421 -13.346 1.00 94.44 86 ILE A N 1
ATOM 701 C CA . ILE A 1 86 ? 7.496 -11.377 -14.351 1.00 94.44 86 ILE A CA 1
ATOM 702 C C . ILE A 1 86 ? 8.670 -11.236 -15.330 1.00 94.44 86 ILE A C 1
ATOM 704 O O . ILE A 1 86 ? 8.445 -11.065 -16.528 1.00 94.44 86 ILE A O 1
ATOM 708 N N . LEU A 1 87 ? 9.902 -11.253 -14.818 1.00 94.12 87 LEU A N 1
ATOM 709 C CA . LEU A 1 87 ? 11.112 -11.144 -15.626 1.00 94.12 87 LEU A CA 1
ATOM 710 C C . LEU A 1 87 ? 11.276 -12.360 -16.542 1.00 94.12 87 LEU A C 1
ATOM 712 O O . LEU A 1 87 ? 11.375 -12.189 -17.751 1.00 94.12 87 LEU A O 1
ATOM 716 N N . ASP A 1 88 ? 11.274 -13.565 -15.980 1.00 95.50 88 ASP A N 1
ATOM 717 C CA . ASP A 1 88 ? 11.596 -14.801 -16.694 1.00 95.50 88 ASP A CA 1
ATOM 718 C C . ASP A 1 88 ? 10.541 -15.116 -17.755 1.00 95.50 88 ASP A C 1
ATOM 720 O O . ASP A 1 88 ? 10.878 -15.390 -18.904 1.00 95.50 88 ASP A O 1
ATOM 724 N N . ILE A 1 89 ? 9.254 -14.987 -17.415 1.00 95.62 89 ILE A N 1
ATOM 725 C CA . ILE A 1 89 ? 8.161 -15.155 -18.384 1.00 95.62 89 ILE A CA 1
ATOM 726 C C . ILE A 1 89 ? 8.231 -14.060 -19.451 1.00 95.62 89 ILE A C 1
ATOM 728 O O . ILE A 1 89 ? 8.019 -14.328 -20.629 1.00 95.62 89 ILE A O 1
ATOM 732 N N . GLY A 1 90 ? 8.559 -12.829 -19.055 1.00 93.12 90 GLY A N 1
ATOM 733 C CA . GLY A 1 90 ? 8.757 -11.732 -19.991 1.00 93.12 90 GLY A CA 1
ATOM 734 C C . GLY A 1 90 ? 9.879 -12.010 -20.996 1.00 93.12 90 GLY A C 1
ATOM 735 O O . GLY A 1 90 ? 9.678 -11.805 -2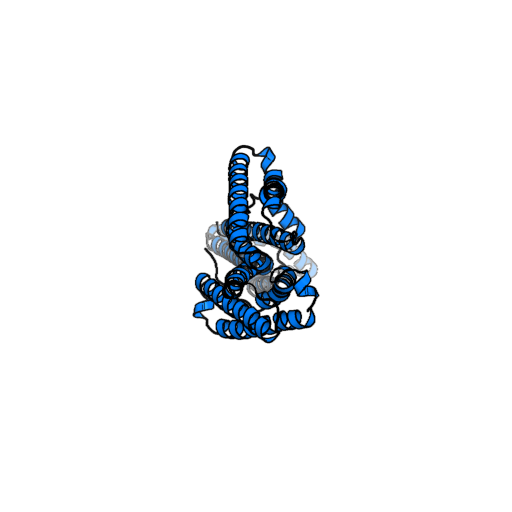2.188 1.00 93.12 90 GLY A O 1
ATOM 736 N N . LEU A 1 91 ? 11.022 -12.527 -20.538 1.00 93.88 91 LEU A N 1
ATOM 737 C CA . LEU A 1 91 ? 12.137 -12.938 -21.397 1.00 93.88 91 LEU A CA 1
ATOM 738 C C . LEU A 1 91 ? 11.751 -14.106 -22.315 1.00 93.88 91 LEU A C 1
ATOM 740 O O . LEU A 1 91 ? 12.065 -14.069 -23.499 1.00 93.88 91 LEU A O 1
ATOM 744 N N . LEU A 1 92 ? 11.035 -15.109 -21.799 1.00 96.31 92 LEU A N 1
ATOM 745 C CA . LEU A 1 92 ? 10.556 -16.253 -22.587 1.00 96.31 92 LEU A CA 1
ATOM 746 C C . LEU A 1 92 ? 9.598 -15.846 -23.717 1.00 96.31 92 LEU A C 1
ATOM 748 O O . LEU A 1 92 ? 9.553 -16.506 -24.751 1.00 96.31 92 LEU A O 1
ATOM 752 N N . LEU A 1 93 ? 8.828 -14.775 -23.521 1.00 94.38 93 LEU A N 1
ATOM 753 C CA . LEU A 1 93 ? 7.883 -14.239 -24.505 1.00 94.38 93 LEU A CA 1
ATOM 754 C C . LEU A 1 93 ? 8.490 -13.165 -25.422 1.00 94.38 93 LEU A C 1
ATOM 756 O O . LEU A 1 93 ? 7.756 -12.572 -26.220 1.00 94.38 93 LEU A O 1
ATOM 760 N N . ASP A 1 94 ? 9.795 -12.910 -25.296 1.00 92.50 94 ASP A N 1
ATOM 761 C CA . ASP A 1 94 ? 10.529 -11.858 -26.007 1.00 92.50 94 ASP A CA 1
ATOM 762 C C . ASP A 1 94 ? 9.950 -10.448 -25.772 1.00 92.50 94 ASP A C 1
ATOM 764 O O . ASP A 1 94 ? 9.915 -9.594 -26.652 1.00 92.50 94 ASP A O 1
ATOM 768 N N . LEU A 1 95 ? 9.442 -10.201 -24.559 1.00 89.88 95 LEU A N 1
ATOM 769 C CA . LEU A 1 95 ? 8.914 -8.897 -24.163 1.00 89.88 95 LEU A CA 1
ATOM 770 C C . LEU A 1 95 ? 10.035 -7.964 -23.693 1.00 89.88 95 LEU A C 1
ATOM 772 O O . LEU A 1 95 ? 10.948 -8.405 -22.983 1.00 89.88 95 LEU A O 1
ATOM 776 N N . PRO A 1 96 ? 9.927 -6.647 -23.946 1.00 84.31 96 PRO A N 1
ATOM 777 C CA . PRO A 1 96 ? 10.911 -5.675 -23.490 1.00 84.31 96 PRO A CA 1
ATOM 778 C C . PRO A 1 96 ? 11.048 -5.692 -21.961 1.00 84.31 96 PRO A C 1
ATOM 780 O O . PRO A 1 96 ? 10.095 -5.442 -21.216 1.00 84.31 96 PRO A O 1
ATOM 783 N N . GLN A 1 97 ? 12.267 -5.964 -21.491 1.00 83.38 97 GLN A N 1
ATOM 784 C CA . GLN A 1 97 ? 12.604 -5.988 -20.070 1.00 83.38 97 GLN A CA 1
ATOM 785 C C . GLN A 1 97 ? 13.393 -4.752 -19.649 1.00 83.38 97 GLN A C 1
ATOM 787 O O . GLN A 1 97 ? 14.236 -4.227 -20.378 1.00 83.38 97 GLN A O 1
ATOM 792 N N . VAL A 1 98 ? 13.143 -4.325 -18.415 1.00 77.75 98 VAL A N 1
ATOM 793 C CA . VAL A 1 98 ? 13.853 -3.215 -17.776 1.00 77.75 98 VAL A CA 1
ATOM 794 C C . VAL A 1 98 ? 15.248 -3.690 -17.395 1.00 77.75 98 VAL A C 1
ATOM 796 O O . VAL A 1 98 ? 15.390 -4.735 -16.760 1.00 77.75 98 VAL A O 1
ATOM 799 N N . LYS A 1 99 ? 16.271 -2.910 -17.750 1.00 77.75 99 LYS A N 1
ATOM 800 C CA . LYS A 1 99 ? 17.652 -3.150 -17.326 1.00 77.75 99 LYS A CA 1
ATOM 801 C C . LYS A 1 99 ? 18.055 -2.163 -16.219 1.00 77.75 99 LYS A C 1
ATOM 803 O O . LYS A 1 99 ? 17.727 -0.984 -16.333 1.00 77.75 99 LYS A O 1
ATOM 808 N N . PRO A 1 100 ? 18.802 -2.611 -15.192 1.00 84.69 100 PRO A N 1
ATOM 809 C CA . PRO A 1 100 ? 19.227 -3.994 -14.948 1.00 84.69 100 PRO A CA 1
ATOM 810 C C . PRO A 1 100 ? 18.065 -4.913 -14.533 1.00 84.69 100 PRO A C 1
ATOM 812 O O . PRO A 1 100 ? 17.135 -4.487 -13.853 1.00 84.69 100 PRO A O 1
ATOM 815 N N . TYR A 1 101 ? 18.132 -6.193 -14.918 1.00 86.56 101 TYR A N 1
ATOM 816 C CA . TYR A 1 101 ? 17.016 -7.141 -14.767 1.00 86.56 101 TYR A CA 1
ATOM 817 C C . TYR A 1 101 ? 16.545 -7.342 -13.319 1.00 86.56 101 TYR A C 1
ATOM 819 O O . TYR A 1 101 ? 15.356 -7.551 -13.078 1.00 86.56 101 TYR A O 1
ATOM 827 N N . LEU A 1 102 ? 17.443 -7.190 -12.339 1.00 88.44 102 LEU A N 1
ATOM 828 C CA . LEU A 1 102 ? 17.107 -7.297 -10.915 1.00 88.44 102 LEU A CA 1
ATOM 829 C C . LEU A 1 102 ? 16.156 -6.194 -10.413 1.00 88.44 102 LEU A C 1
ATOM 831 O O . LEU A 1 102 ? 15.582 -6.340 -9.333 1.00 88.44 102 LEU A O 1
ATOM 835 N N . LEU A 1 103 ? 15.916 -5.131 -11.193 1.00 85.38 103 LEU A N 1
ATOM 836 C CA . LEU A 1 103 ? 14.921 -4.113 -10.846 1.00 85.38 103 LEU A CA 1
ATOM 837 C C . LEU A 1 103 ? 13.499 -4.682 -10.759 1.00 85.38 103 LEU A C 1
ATOM 839 O O . LEU A 1 103 ? 12.712 -4.196 -9.951 1.00 85.38 103 LEU A O 1
ATOM 843 N N . ARG A 1 104 ? 13.157 -5.730 -11.524 1.00 88.06 104 ARG A N 1
ATOM 844 C CA . ARG A 1 104 ? 11.811 -6.336 -11.476 1.00 88.06 104 ARG A CA 1
ATOM 845 C C . ARG A 1 104 ? 11.541 -7.093 -10.168 1.00 88.06 104 ARG A C 1
ATOM 847 O O . ARG A 1 104 ? 10.551 -6.771 -9.502 1.00 88.06 104 ARG A O 1
ATOM 854 N N . PRO A 1 105 ? 12.408 -8.032 -9.737 1.00 92.38 105 PRO A N 1
ATOM 855 C CA . PRO A 1 105 ? 12.360 -8.604 -8.392 1.00 92.38 105 PRO A CA 1
ATOM 856 C C . PRO A 1 105 ? 12.330 -7.545 -7.289 1.00 92.38 105 PRO A C 1
ATOM 858 O O . PRO A 1 105 ? 11.507 -7.643 -6.377 1.00 92.38 105 PRO A O 1
ATOM 861 N N . LEU A 1 106 ? 13.161 -6.501 -7.390 1.00 90.19 106 LEU A N 1
ATOM 862 C CA . LEU A 1 106 ? 13.213 -5.426 -6.396 1.00 90.19 106 LEU A CA 1
ATOM 863 C C . LEU A 1 106 ? 11.895 -4.638 -6.325 1.00 90.19 106 LEU A C 1
ATOM 865 O O . LEU A 1 106 ? 11.377 -4.417 -5.231 1.00 90.19 106 LEU A O 1
ATOM 869 N N . ASN A 1 107 ? 11.307 -4.284 -7.473 1.00 88.88 107 ASN A N 1
ATOM 870 C CA . ASN A 1 107 ? 10.004 -3.614 -7.549 1.00 88.88 107 ASN A CA 1
ATOM 871 C C . ASN A 1 107 ? 8.930 -4.423 -6.854 1.00 88.88 107 ASN A C 1
ATOM 873 O O . ASN A 1 107 ? 8.241 -3.936 -5.959 1.00 88.88 107 ASN A O 1
ATOM 877 N N . SER A 1 108 ? 8.821 -5.688 -7.227 1.00 92.31 108 SER A N 1
ATOM 878 C CA . SER A 1 108 ? 7.785 -6.543 -6.683 1.00 92.31 108 SER A CA 1
ATOM 879 C C . SER A 1 108 ? 7.980 -6.807 -5.180 1.00 92.31 108 SER A C 1
ATOM 881 O O . SER A 1 108 ? 6.995 -6.851 -4.442 1.00 92.31 108 SER A O 1
ATOM 883 N N . SER A 1 109 ? 9.230 -6.866 -4.701 1.00 94.31 109 SER A N 1
ATOM 884 C CA . SER A 1 109 ? 9.580 -6.963 -3.271 1.00 94.31 109 SER A CA 1
ATOM 885 C C . SER A 1 109 ? 9.109 -5.770 -2.436 1.00 94.31 109 SER A C 1
ATOM 887 O O . SER A 1 109 ? 8.874 -5.930 -1.244 1.00 94.31 109 SER A O 1
ATOM 889 N N . VAL A 1 110 ? 8.956 -4.589 -3.040 1.00 91.69 110 VAL A N 1
ATOM 890 C CA . VAL A 1 110 ? 8.417 -3.385 -2.383 1.00 91.69 110 VAL A CA 1
ATOM 891 C C . VAL A 1 110 ? 6.901 -3.306 -2.566 1.00 91.69 110 VAL A C 1
ATOM 893 O O . VAL A 1 110 ? 6.146 -3.103 -1.616 1.00 91.69 110 VAL A O 1
ATOM 896 N N . THR A 1 111 ? 6.438 -3.512 -3.795 1.00 89.94 111 THR A N 1
ATOM 897 C CA . THR A 1 111 ? 5.040 -3.351 -4.192 1.00 89.94 111 THR A CA 1
ATOM 898 C C . THR A 1 111 ? 4.107 -4.322 -3.470 1.00 89.94 111 THR A C 1
ATOM 900 O O . THR A 1 111 ? 3.047 -3.914 -2.992 1.00 89.94 111 THR A O 1
ATOM 903 N N . VAL A 1 112 ? 4.474 -5.604 -3.366 1.00 94.38 112 VAL A N 1
ATOM 904 C CA . VAL A 1 112 ? 3.636 -6.624 -2.711 1.00 94.38 112 VAL A CA 1
ATOM 905 C C . VAL A 1 112 ? 3.379 -6.303 -1.234 1.00 94.38 112 VAL A C 1
ATOM 907 O O . VAL A 1 112 ? 2.208 -6.178 -0.865 1.00 94.38 112 VAL A O 1
ATOM 910 N N . PRO A 1 113 ? 4.395 -6.130 -0.368 1.00 93.81 113 PRO A N 1
ATOM 911 C CA . PRO A 1 113 ? 4.145 -5.869 1.047 1.00 93.81 113 PRO A CA 1
ATOM 912 C C . PRO A 1 113 ? 3.410 -4.544 1.288 1.00 93.81 113 PRO A C 1
ATOM 914 O O . PRO A 1 113 ? 2.534 -4.498 2.153 1.00 93.81 113 PRO A O 1
ATOM 917 N N . LEU A 1 114 ? 3.680 -3.492 0.504 1.00 91.50 114 LEU A N 1
ATOM 918 C CA . LEU A 1 114 ? 2.932 -2.233 0.609 1.00 91.50 114 LEU A CA 1
ATOM 919 C C . LEU A 1 114 ? 1.461 -2.396 0.197 1.00 91.50 114 LEU A C 1
ATOM 921 O O . LEU A 1 114 ? 0.574 -1.895 0.886 1.00 91.50 114 LEU A O 1
ATOM 925 N N . SER A 1 115 ? 1.179 -3.165 -0.858 1.00 92.38 115 SER A N 1
ATOM 926 C CA . SER A 1 115 ? -0.200 -3.475 -1.262 1.00 92.38 115 SER A CA 1
ATOM 927 C C . SER A 1 115 ? -0.948 -4.228 -0.164 1.00 92.38 115 SER A C 1
ATOM 929 O O . SER A 1 115 ? -2.088 -3.905 0.159 1.00 92.38 115 SER A O 1
ATOM 931 N N . PHE A 1 116 ? -0.299 -5.207 0.466 1.00 93.56 116 PHE A N 1
ATOM 932 C CA . PHE A 1 116 ? -0.887 -5.960 1.573 1.00 93.56 116 PHE A CA 1
ATOM 933 C C . PHE A 1 116 ? -1.084 -5.102 2.830 1.00 93.56 116 PHE A C 1
ATOM 935 O O . PHE A 1 116 ? -2.066 -5.292 3.551 1.00 93.56 116 PHE A O 1
ATOM 942 N N . LEU A 1 117 ? -0.204 -4.129 3.077 1.00 90.94 117 LEU A N 1
ATOM 943 C CA . LEU A 1 117 ? -0.369 -3.138 4.140 1.00 90.94 117 LEU A CA 1
ATOM 944 C C . LEU A 1 117 ? -1.627 -2.291 3.906 1.00 90.94 117 LEU A C 1
ATOM 946 O O . LEU A 1 117 ? -2.434 -2.151 4.829 1.00 90.94 117 LEU A O 1
ATOM 950 N N . VAL A 1 118 ? -1.830 -1.791 2.685 1.00 89.94 118 VAL A N 1
ATOM 951 C CA . VAL A 1 118 ? -3.045 -1.060 2.292 1.00 89.94 118 VAL A CA 1
ATOM 952 C C . VAL A 1 118 ? -4.285 -1.928 2.471 1.00 89.94 118 VAL A C 1
ATOM 954 O O . VAL A 1 118 ? -5.217 -1.552 3.183 1.00 89.94 118 VAL A O 1
ATOM 957 N N . LEU A 1 119 ? -4.295 -3.117 1.865 1.00 90.75 119 LEU A N 1
ATOM 958 C CA . LEU A 1 119 ? -5.450 -4.014 1.891 1.00 90.75 119 LEU A CA 1
ATOM 959 C C . LEU A 1 119 ? -5.839 -4.389 3.321 1.00 90.75 119 LEU A C 1
ATOM 961 O O . LEU A 1 119 ? -7.021 -4.409 3.663 1.00 90.75 119 LEU A O 1
ATOM 965 N N . ARG A 1 120 ? -4.857 -4.627 4.193 1.00 87.44 120 ARG A N 1
ATOM 966 C CA . ARG A 1 120 ? -5.117 -4.913 5.601 1.00 87.44 120 ARG A CA 1
ATOM 967 C C . ARG A 1 120 ? -5.861 -3.773 6.295 1.00 87.44 120 ARG A C 1
ATOM 969 O O . ARG A 1 120 ? -6.838 -4.041 6.986 1.00 87.44 120 ARG A O 1
ATOM 976 N N . HIS A 1 121 ? -5.412 -2.533 6.151 1.00 83.44 121 HIS A N 1
ATOM 977 C CA . HIS A 1 121 ? -5.986 -1.415 6.904 1.00 83.44 121 HIS A CA 1
ATOM 978 C C . HIS A 1 121 ? -7.264 -0.869 6.266 1.00 83.44 121 HIS A C 1
ATOM 980 O O . HIS A 1 121 ? -8.155 -0.422 6.979 1.00 83.44 121 HIS A O 1
ATOM 986 N N . LEU A 1 122 ? -7.422 -0.956 4.945 1.00 81.62 122 LEU A N 1
ATOM 987 C CA . LEU A 1 122 ? -8.653 -0.508 4.289 1.00 81.62 122 LEU A CA 1
ATOM 988 C C . LEU A 1 122 ? -9.771 -1.562 4.340 1.00 81.62 122 LEU A C 1
ATOM 990 O O . LEU A 1 122 ? -10.938 -1.199 4.486 1.00 81.62 122 LEU A O 1
ATOM 994 N N . ILE A 1 123 ? -9.435 -2.857 4.264 1.00 80.62 123 ILE A N 1
ATOM 995 C CA . ILE A 1 123 ? -10.419 -3.957 4.210 1.00 80.62 123 ILE A CA 1
ATOM 996 C C . ILE A 1 123 ? -10.507 -4.711 5.543 1.00 80.62 123 ILE A C 1
ATOM 998 O O . ILE A 1 123 ? -11.597 -5.059 6.000 1.00 80.62 123 ILE A O 1
ATOM 1002 N N . GLY A 1 124 ? -9.369 -4.999 6.176 1.00 72.31 124 GLY A N 1
ATOM 1003 C CA . GLY A 1 124 ? -9.312 -5.748 7.437 1.00 72.31 124 GLY A CA 1
ATOM 1004 C C . GLY A 1 124 ? -9.866 -4.980 8.639 1.00 72.31 124 GLY A C 1
ATOM 1005 O O . GLY A 1 124 ? -10.469 -5.592 9.525 1.00 72.31 124 GLY A O 1
ATOM 1006 N N . SER A 1 125 ? -9.746 -3.651 8.622 1.00 66.44 125 SER A N 1
ATOM 1007 C CA . SER A 1 125 ? -10.143 -2.741 9.703 1.00 66.44 125 SER A CA 1
ATOM 1008 C C . SER A 1 125 ? -11.582 -2.904 10.181 1.00 66.44 125 SER A C 1
ATOM 1010 O O . SER A 1 125 ? -11.830 -2.949 11.383 1.00 66.44 125 SER A O 1
ATOM 1012 N N . ARG A 1 126 ? -12.536 -3.055 9.256 1.00 64.44 126 ARG A N 1
ATOM 1013 C CA . ARG A 1 126 ? -13.965 -3.173 9.590 1.00 64.44 126 ARG A CA 1
ATOM 1014 C C . ARG A 1 126 ? -14.278 -4.403 10.431 1.00 64.44 126 ARG A C 1
ATOM 1016 O O . ARG A 1 126 ? -15.143 -4.363 11.302 1.00 64.44 126 ARG A O 1
ATOM 1023 N N . ARG A 1 127 ? -13.608 -5.517 10.137 1.00 64.75 127 ARG A N 1
ATOM 1024 C CA . ARG A 1 127 ? -13.878 -6.785 10.814 1.00 64.75 127 ARG A CA 1
ATOM 1025 C C . ARG A 1 127 ? -13.239 -6.812 12.192 1.00 64.75 127 ARG A C 1
ATOM 1027 O O . ARG A 1 127 ? -13.911 -7.204 13.133 1.00 64.75 127 ARG A O 1
ATOM 1034 N N . GLU A 1 128 ? -11.996 -6.351 12.303 1.00 65.50 128 GLU A N 1
ATOM 1035 C CA . GLU A 1 128 ? -11.321 -6.242 13.600 1.00 65.50 128 GLU A CA 1
ATOM 1036 C C . GLU A 1 128 ? -12.057 -5.256 14.516 1.00 65.50 128 GLU A C 1
ATOM 1038 O O . GLU A 1 128 ? -12.225 -5.542 15.694 1.00 65.50 128 GLU A O 1
ATOM 1043 N N . PHE A 1 129 ? -12.595 -4.157 13.972 1.00 63.16 129 PHE A N 1
ATOM 1044 C CA . PHE A 1 129 ? -13.483 -3.257 14.712 1.00 63.16 129 PHE A CA 1
ATOM 1045 C C . PHE A 1 129 ? -14.760 -3.961 15.184 1.00 63.16 129 PHE A C 1
ATOM 1047 O O . PHE A 1 129 ? -15.120 -3.863 16.351 1.00 63.16 129 PHE A O 1
ATOM 1054 N N . LYS A 1 130 ? -15.438 -4.698 14.295 1.00 64.25 130 LYS A N 1
ATOM 1055 C CA . LYS A 1 130 ? -16.652 -5.448 14.643 1.00 64.25 130 LYS A CA 1
ATOM 1056 C C . LYS A 1 130 ? -16.391 -6.490 15.734 1.00 64.25 130 LYS A C 1
ATOM 1058 O O . LYS A 1 130 ? -17.184 -6.594 16.661 1.00 64.25 130 LYS A O 1
ATOM 1063 N N . GLU A 1 131 ? -15.303 -7.245 15.613 1.00 66.06 131 GLU A N 1
ATOM 1064 C CA . GLU A 1 131 ? -14.901 -8.261 16.591 1.00 66.06 131 GLU A CA 1
ATOM 1065 C C . GLU A 1 131 ? -14.533 -7.607 17.933 1.00 66.06 131 GLU A C 1
ATOM 1067 O O . GLU A 1 131 ? -15.022 -8.043 18.968 1.00 66.06 131 GLU A O 1
ATOM 1072 N N . LEU A 1 132 ? -13.765 -6.510 17.922 1.00 65.94 132 LEU A N 1
ATOM 1073 C CA . LEU A 1 132 ? -13.388 -5.778 19.135 1.00 65.94 132 LEU A CA 1
ATOM 1074 C C . LEU A 1 132 ? -14.599 -5.160 19.845 1.00 65.94 132 LEU A C 1
ATOM 1076 O O . LEU A 1 132 ? -14.726 -5.296 21.057 1.00 65.94 132 LEU A O 1
ATOM 1080 N N . PHE A 1 133 ? -15.500 -4.516 19.098 1.00 64.62 133 PHE A N 1
ATOM 1081 C CA . PHE A 1 133 ? -16.732 -3.949 19.643 1.00 64.62 133 PHE A CA 1
ATOM 1082 C C . PHE A 1 133 ? -17.585 -5.030 20.307 1.00 64.6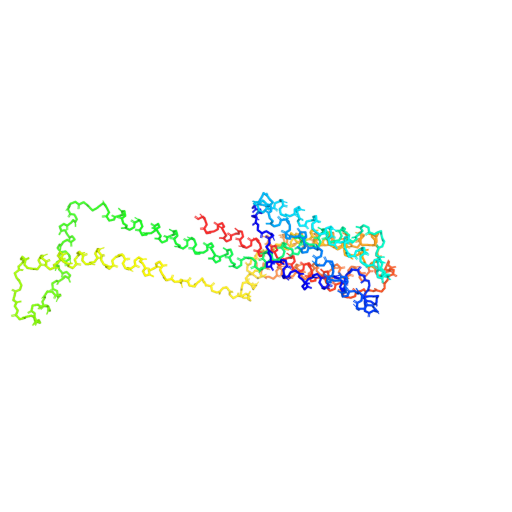2 133 PHE A C 1
ATOM 1084 O O . PHE A 1 133 ? -18.069 -4.833 21.414 1.00 64.62 133 PHE A O 1
ATOM 1091 N N . GLN A 1 134 ? -17.735 -6.192 19.662 1.00 64.81 134 GLN A N 1
ATOM 1092 C CA . GLN A 1 134 ? -18.475 -7.314 20.239 1.00 64.81 134 GLN A CA 1
ATOM 1093 C C . GLN A 1 134 ? -17.833 -7.812 21.536 1.00 64.81 134 GLN A C 1
ATOM 1095 O O . GLN A 1 134 ? -18.547 -8.000 22.516 1.00 64.81 134 GLN A O 1
ATOM 1100 N N . THR A 1 135 ? -16.508 -7.981 21.566 1.00 65.56 135 THR A N 1
ATOM 1101 C CA . THR A 1 135 ? -15.794 -8.416 22.774 1.00 65.56 135 THR A CA 1
ATOM 1102 C C . THR A 1 135 ? -15.970 -7.424 23.919 1.00 65.56 135 THR A C 1
ATOM 1104 O O . THR A 1 135 ? -16.431 -7.811 24.988 1.00 65.56 135 THR A O 1
ATOM 1107 N N . LEU A 1 136 ? -15.686 -6.140 23.687 1.00 64.69 136 LEU A N 1
ATOM 1108 C CA . LEU A 1 136 ? -15.755 -5.111 24.727 1.00 64.69 136 LEU A CA 1
ATOM 1109 C C . LEU A 1 136 ? -17.178 -4.837 25.199 1.00 64.69 136 LEU A C 1
ATOM 1111 O O . LEU A 1 136 ? -17.390 -4.544 26.372 1.00 64.69 136 LEU A O 1
ATOM 1115 N N . TYR A 1 137 ? -18.162 -4.924 24.306 1.00 65.38 137 TYR A N 1
ATOM 1116 C CA . TYR A 1 137 ? -19.566 -4.799 24.677 1.00 65.38 137 TYR A CA 1
ATOM 1117 C C . TYR A 1 137 ? -20.000 -5.960 25.581 1.00 65.38 137 TYR A C 1
ATOM 1119 O O . TYR A 1 137 ? -20.634 -5.740 26.612 1.00 65.38 137 TYR A O 1
ATOM 1127 N N . VAL A 1 138 ? -19.611 -7.194 25.238 1.00 64.31 138 VAL A N 1
ATOM 1128 C CA . VAL A 1 138 ? -19.889 -8.381 26.061 1.00 64.31 138 VAL A CA 1
ATOM 1129 C C . VAL A 1 138 ? -19.172 -8.301 27.410 1.00 64.31 138 VAL A C 1
ATOM 1131 O O . VAL A 1 138 ? -19.782 -8.615 28.431 1.00 64.31 138 VAL A O 1
ATOM 1134 N N . GLU A 1 139 ? -17.910 -7.871 27.438 1.00 62.91 139 GLU A N 1
ATOM 1135 C CA . GLU A 1 139 ? -17.140 -7.697 28.676 1.00 62.91 139 GLU A CA 1
ATOM 1136 C C . GLU A 1 139 ? -17.730 -6.600 29.568 1.00 62.91 139 GLU A C 1
ATOM 1138 O O . GLU A 1 139 ? -18.011 -6.868 30.732 1.00 62.91 139 GLU A O 1
ATOM 1143 N N . ASN A 1 140 ? -18.018 -5.408 29.037 1.00 60.84 140 ASN A N 1
ATOM 1144 C CA . ASN A 1 140 ? -18.614 -4.319 29.819 1.00 60.84 140 ASN A CA 1
ATOM 1145 C C . ASN A 1 140 ? -19.993 -4.678 30.387 1.00 60.84 140 ASN A C 1
ATOM 1147 O O . ASN A 1 140 ? -20.318 -4.302 31.514 1.00 60.84 140 ASN A O 1
ATOM 1151 N N . ILE A 1 141 ? -20.814 -5.422 29.640 1.00 59.31 141 ILE A N 1
ATOM 1152 C CA . ILE A 1 141 ? -22.101 -5.902 30.154 1.00 59.31 141 ILE A CA 1
ATOM 1153 C C . ILE A 1 141 ? -21.905 -6.963 31.225 1.00 59.31 141 ILE A C 1
ATOM 1155 O O . ILE A 1 141 ? -22.585 -6.886 32.245 1.00 59.31 141 ILE A O 1
ATOM 1159 N N . LYS A 1 142 ? -20.991 -7.925 31.040 1.00 55.88 142 LYS A N 1
ATOM 1160 C CA . LYS A 1 142 ? -20.672 -8.903 32.089 1.00 55.88 142 LYS A CA 1
ATOM 1161 C C . LYS A 1 142 ? -20.249 -8.197 33.370 1.00 55.88 142 LYS A C 1
ATOM 1163 O O . LYS A 1 142 ? -20.867 -8.423 34.398 1.00 55.88 142 LYS A O 1
ATOM 1168 N N . VAL A 1 143 ? -19.317 -7.249 33.275 1.00 56.34 143 VAL A N 1
ATOM 1169 C CA . VAL A 1 143 ? -18.841 -6.468 34.425 1.00 56.34 143 VAL A CA 1
ATOM 1170 C C . VAL A 1 143 ? -19.978 -5.692 35.092 1.00 56.34 143 VAL A C 1
ATOM 1172 O O . VAL A 1 143 ? -20.095 -5.726 36.313 1.00 56.34 143 VAL A O 1
ATOM 1175 N N . ARG A 1 144 ? -20.869 -5.038 34.329 1.00 54.12 144 ARG A N 1
ATOM 1176 C CA . ARG A 1 144 ? -22.053 -4.378 34.912 1.00 54.12 144 ARG A CA 1
ATOM 1177 C C . ARG A 1 144 ? -22.992 -5.367 35.587 1.00 54.12 144 ARG A C 1
ATOM 1179 O O . ARG A 1 144 ? -23.487 -5.082 36.670 1.00 54.12 144 ARG A O 1
ATOM 1186 N N . THR A 1 145 ? -23.247 -6.507 34.960 1.00 52.94 145 THR A N 1
ATOM 1187 C CA . THR A 1 145 ? -24.152 -7.526 35.502 1.00 52.94 145 THR A CA 1
ATOM 1188 C C . THR A 1 145 ? -23.581 -8.108 36.795 1.00 52.94 145 THR A C 1
ATOM 1190 O O . THR A 1 145 ? -24.294 -8.193 37.792 1.00 52.94 145 THR A O 1
ATOM 1193 N N . ASP A 1 146 ? -22.281 -8.392 36.829 1.00 51.78 146 ASP A N 1
ATOM 1194 C CA . ASP A 1 146 ? -21.569 -8.878 38.010 1.00 51.78 146 ASP A CA 1
ATOM 1195 C C . ASP A 1 146 ? -21.535 -7.815 39.124 1.00 51.78 146 ASP A C 1
ATOM 1197 O O . ASP A 1 146 ? -21.746 -8.145 40.290 1.00 51.78 146 ASP A O 1
ATOM 1201 N N . HIS A 1 147 ? -21.383 -6.527 38.785 1.00 47.25 147 HIS A N 1
ATOM 1202 C CA . HIS A 1 147 ? -21.474 -5.416 39.743 1.00 47.25 147 HIS A CA 1
ATOM 1203 C C . HIS A 1 147 ? -22.870 -5.305 40.371 1.00 47.25 147 HIS A C 1
ATOM 1205 O O . HIS A 1 147 ? -22.987 -5.232 41.590 1.00 47.25 147 HIS A O 1
ATOM 1211 N N . PHE A 1 148 ? -23.939 -5.390 39.569 1.00 46.84 148 PHE A N 1
ATOM 1212 C CA . PHE A 1 148 ? -25.318 -5.404 40.079 1.00 46.84 148 PHE A CA 1
ATOM 1213 C C . PHE A 1 148 ? -25.627 -6.642 40.933 1.00 46.84 148 PHE A C 1
ATOM 1215 O O . PHE A 1 148 ? -26.484 -6.584 41.816 1.00 46.84 148 PHE A O 1
ATOM 1222 N N . THR A 1 149 ? -24.945 -7.761 40.683 1.00 48.44 149 THR A N 1
ATOM 1223 C CA . THR A 1 149 ? -25.102 -8.994 41.470 1.00 48.44 149 THR A CA 1
ATOM 1224 C C . THR A 1 149 ? -24.305 -8.924 42.781 1.00 48.44 149 THR A C 1
ATOM 1226 O O . THR A 1 149 ? -24.775 -9.405 43.807 1.00 48.44 149 THR A O 1
ATOM 1229 N N . SER A 1 150 ? -23.145 -8.259 42.771 1.00 43.97 150 SER A N 1
ATOM 1230 C CA . SER A 1 150 ? -22.272 -8.052 43.936 1.00 43.97 150 SER A CA 1
ATOM 1231 C C . SER A 1 150 ? -22.779 -6.954 44.883 1.00 43.97 150 SER A C 1
ATOM 1233 O O . SER A 1 150 ? -22.757 -7.135 46.098 1.00 43.97 150 SER A O 1
ATOM 1235 N N . GLU A 1 151 ? -23.326 -5.847 44.366 1.00 44.97 151 GLU A N 1
ATOM 1236 C CA . GLU A 1 151 ? -23.960 -4.812 45.203 1.00 44.97 151 GLU A CA 1
ATOM 1237 C C . GLU A 1 151 ? -25.215 -5.332 45.915 1.00 44.97 151 GLU A C 1
ATOM 1239 O O . GLU A 1 151 ? -25.461 -4.981 47.066 1.00 44.97 151 GLU A O 1
ATOM 1244 N N . LYS A 1 152 ? -25.963 -6.251 45.291 1.00 46.62 152 LYS A N 1
ATOM 1245 C CA . LYS A 1 152 ? -27.077 -6.955 45.946 1.00 46.62 152 LYS A CA 1
ATOM 1246 C C . LYS A 1 152 ? -26.638 -7.981 46.997 1.00 46.62 152 LYS A C 1
ATOM 1248 O O . LYS A 1 152 ? -27.484 -8.462 47.741 1.00 46.62 152 LYS A O 1
ATOM 1253 N N . ALA A 1 153 ? -25.349 -8.312 47.083 1.00 43.31 153 ALA A N 1
ATOM 1254 C CA . ALA A 1 153 ? -24.827 -9.268 48.059 1.00 43.31 153 ALA A CA 1
ATOM 1255 C C . ALA A 1 153 ? -24.428 -8.624 49.405 1.00 43.31 153 ALA A C 1
ATOM 1257 O O . ALA A 1 153 ? -23.996 -9.333 50.309 1.00 43.31 153 ALA A O 1
ATOM 1258 N N . LYS A 1 154 ? -24.585 -7.300 49.567 1.00 43.84 154 LYS A N 1
ATOM 1259 C CA . LYS A 1 154 ? -24.361 -6.577 50.836 1.00 43.84 154 LYS A CA 1
ATOM 1260 C C . LYS A 1 154 ? -25.636 -5.923 51.376 1.00 43.84 154 LYS A C 1
ATOM 1262 O O . LYS A 1 154 ? -25.607 -4.780 51.818 1.00 43.84 154 LYS A O 1
ATOM 1267 N N . ILE A 1 155 ? -26.753 -6.638 51.334 1.00 43.91 155 ILE A N 1
ATOM 1268 C CA . ILE A 1 155 ? -27.977 -6.200 52.011 1.00 43.91 155 ILE A CA 1
ATOM 1269 C C . ILE A 1 155 ? -27.833 -6.591 53.488 1.00 43.91 155 ILE A C 1
ATOM 1271 O O . ILE A 1 155 ? -27.719 -7.775 53.805 1.00 43.91 155 ILE A O 1
ATOM 1275 N N . ASN A 1 156 ? -27.774 -5.603 54.384 1.00 49.25 156 ASN A N 1
ATOM 1276 C CA . ASN A 1 156 ? -27.823 -5.838 55.832 1.00 49.25 156 ASN A CA 1
ATOM 1277 C C . ASN A 1 156 ? -29.199 -6.412 56.212 1.00 49.25 156 ASN A C 1
ATOM 1279 O O . ASN A 1 156 ? -30.204 -6.016 55.626 1.00 49.25 156 ASN A O 1
ATOM 1283 N N . GLU A 1 157 ? -29.275 -7.280 57.227 1.00 48.00 157 GLU A N 1
ATOM 1284 C CA . GLU A 1 157 ? -30.541 -7.884 57.698 1.00 48.00 157 GLU A CA 1
ATOM 1285 C C . GLU A 1 157 ? -31.651 -6.847 57.971 1.00 48.00 157 GLU A C 1
ATOM 1287 O O . GLU A 1 157 ? -32.818 -7.126 57.724 1.00 48.00 157 GLU A O 1
ATOM 1292 N N . SER A 1 158 ? -31.306 -5.615 58.367 1.00 49.16 158 SER A N 1
ATOM 1293 C CA . SER A 1 158 ? -32.269 -4.525 58.600 1.00 49.16 158 SER A CA 1
ATOM 1294 C C . SER A 1 158 ? -32.856 -3.877 57.334 1.00 49.16 158 SER A C 1
ATOM 1296 O O . SER A 1 158 ? -33.877 -3.195 57.414 1.00 49.16 158 SER A O 1
ATOM 1298 N N . GLU A 1 159 ? -32.232 -4.053 56.166 1.00 45.00 159 GLU A N 1
ATOM 1299 C CA . GLU A 1 159 ? -32.767 -3.599 54.873 1.00 45.00 159 GLU A CA 1
ATOM 1300 C C . GLU A 1 159 ? -33.712 -4.635 54.249 1.00 45.00 159 GLU A C 1
ATOM 1302 O O . GLU A 1 159 ? -34.575 -4.269 53.451 1.00 45.00 159 GLU A O 1
ATOM 1307 N N . ILE A 1 160 ? -33.599 -5.908 54.644 1.00 47.22 160 ILE A N 1
ATOM 1308 C CA . ILE A 1 160 ? -34.463 -6.997 54.167 1.00 47.22 160 ILE A CA 1
ATOM 1309 C C . ILE A 1 160 ? -35.914 -6.747 54.592 1.00 47.22 160 ILE A C 1
ATOM 1311 O O . ILE A 1 160 ? -36.797 -6.790 53.738 1.00 47.22 160 ILE A O 1
ATOM 1315 N N . ASP A 1 161 ? -36.150 -6.364 55.850 1.00 48.94 161 A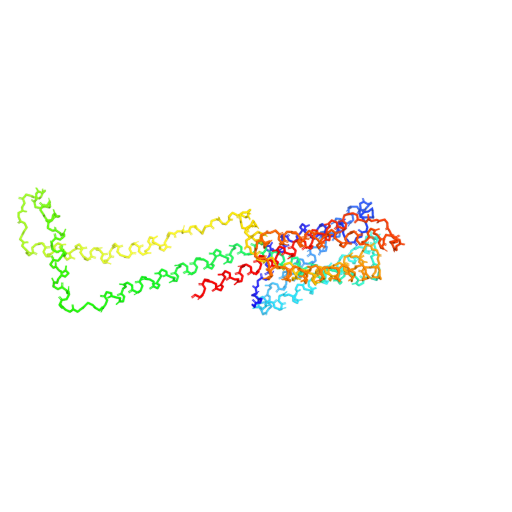SP A N 1
ATOM 1316 C CA . ASP A 1 161 ? -37.494 -6.064 56.368 1.00 48.94 161 ASP A CA 1
ATOM 1317 C C . ASP A 1 161 ? -38.141 -4.861 55.655 1.00 48.94 161 ASP A C 1
ATOM 1319 O O . ASP A 1 161 ? -39.343 -4.837 55.377 1.00 48.94 161 ASP A O 1
ATOM 1323 N N . GLN A 1 162 ? -37.337 -3.852 55.300 1.00 50.88 162 GLN A N 1
ATOM 1324 C CA . GLN A 1 162 ? -37.816 -2.679 54.562 1.00 50.88 162 GLN A CA 1
ATOM 1325 C C . GLN A 1 162 ? -38.115 -3.003 53.097 1.00 50.88 162 GLN A C 1
ATOM 1327 O O . GLN A 1 162 ? -39.090 -2.496 52.541 1.00 50.88 162 GLN A O 1
ATOM 1332 N N . ILE A 1 163 ? -37.294 -3.843 52.462 1.00 46.47 163 ILE A N 1
ATOM 1333 C CA . ILE A 1 163 ? -37.520 -4.316 51.095 1.00 46.47 163 ILE A CA 1
ATOM 1334 C C . ILE A 1 163 ? -38.753 -5.224 51.055 1.00 46.47 163 ILE A C 1
ATOM 1336 O O . ILE A 1 163 ? -39.579 -5.053 50.162 1.00 46.47 163 ILE A O 1
ATOM 1340 N N . GLU A 1 164 ? -38.935 -6.113 52.033 1.00 45.53 164 GLU A N 1
ATOM 1341 C CA . GLU A 1 164 ? -40.119 -6.969 52.162 1.00 45.53 164 GLU A CA 1
ATOM 1342 C C . GLU A 1 164 ? -41.394 -6.129 52.307 1.00 45.53 164 GLU A C 1
ATOM 1344 O O . GLU A 1 164 ? -42.341 -6.319 51.544 1.00 45.53 164 GLU A O 1
ATOM 1349 N N . ALA A 1 165 ? -41.399 -5.122 53.188 1.00 55.41 165 ALA A N 1
ATOM 1350 C CA . ALA A 1 165 ? -42.534 -4.210 53.342 1.00 55.41 165 ALA A CA 1
ATOM 1351 C C . ALA A 1 165 ? -42.857 -3.444 52.045 1.00 55.41 165 ALA A C 1
ATOM 1353 O O . ALA A 1 165 ? -44.022 -3.255 51.692 1.00 55.41 165 ALA A O 1
ATOM 1354 N N . LYS A 1 166 ? -41.828 -3.027 51.300 1.00 48.56 166 LYS A N 1
ATOM 1355 C CA . LYS A 1 166 ? -41.978 -2.290 50.037 1.00 48.56 166 LYS A CA 1
ATOM 1356 C C . LYS A 1 166 ? -42.463 -3.190 48.901 1.00 48.56 166 LYS A C 1
ATOM 1358 O O . LYS A 1 166 ? -43.272 -2.757 48.083 1.00 48.56 166 LYS A O 1
ATOM 1363 N N . VAL A 1 167 ? -42.010 -4.440 48.864 1.00 47.84 167 VAL A N 1
ATOM 1364 C CA . VAL A 1 167 ? -42.480 -5.471 47.932 1.00 47.84 167 VAL A CA 1
ATOM 1365 C C . VAL A 1 167 ? -43.937 -5.819 48.229 1.00 47.84 167 VAL A C 1
ATOM 1367 O O . VAL A 1 167 ? -44.751 -5.772 47.313 1.00 47.84 167 VAL A O 1
ATOM 1370 N N . LEU A 1 168 ? -44.300 -6.041 49.495 1.00 51.78 168 LEU A N 1
ATOM 1371 C CA . LEU A 1 168 ? -45.685 -6.271 49.916 1.00 51.78 168 LEU A CA 1
ATOM 1372 C C . LEU A 1 168 ? -46.601 -5.095 49.545 1.00 51.78 168 LEU A C 1
ATOM 1374 O O . LEU A 1 168 ? -47.671 -5.317 48.990 1.00 51.78 168 LEU A O 1
ATOM 1378 N N . ALA A 1 169 ? -46.156 -3.850 49.746 1.00 56.84 169 ALA A N 1
ATOM 1379 C CA . ALA A 1 169 ? -46.908 -2.659 49.340 1.00 56.84 169 ALA A CA 1
ATOM 1380 C C . ALA A 1 169 ? -47.052 -2.521 47.812 1.00 56.84 169 ALA A C 1
ATOM 1382 O O . ALA A 1 169 ? -48.081 -2.064 47.321 1.00 56.84 169 ALA A O 1
ATOM 1383 N N . THR A 1 170 ? -46.035 -2.925 47.046 1.00 48.91 170 THR A N 1
ATOM 1384 C CA . THR A 1 170 ? -46.063 -2.877 45.571 1.00 48.91 170 THR A CA 1
ATOM 1385 C C . THR A 1 170 ? -46.929 -3.994 44.980 1.00 48.91 170 THR A C 1
ATOM 1387 O O . THR A 1 170 ? -47.483 -3.840 43.894 1.00 48.91 170 THR A O 1
ATOM 1390 N N . LEU A 1 171 ? -47.056 -5.117 45.691 1.00 49.81 171 LEU A N 1
ATOM 1391 C CA . LEU A 1 171 ? -47.865 -6.272 45.302 1.00 49.81 171 LEU A CA 1
ATOM 1392 C C . LEU A 1 171 ? -49.323 -6.171 45.764 1.00 49.81 171 LEU A C 1
ATOM 1394 O O . LEU A 1 171 ? -50.163 -6.893 45.233 1.00 49.81 171 LEU A O 1
ATOM 1398 N N . ASP A 1 172 ? -49.647 -5.271 46.694 1.00 58.41 172 ASP A N 1
ATOM 1399 C CA . ASP A 1 172 ? -51.004 -5.083 47.220 1.00 58.41 172 ASP A CA 1
ATOM 1400 C C . ASP A 1 172 ? -52.064 -4.759 46.137 1.00 58.41 172 ASP A C 1
ATOM 1402 O O . ASP A 1 172 ? -53.137 -5.361 46.158 1.00 58.41 172 ASP A O 1
ATOM 1406 N N . PRO A 1 173 ? -51.779 -3.934 45.106 1.00 59.84 173 PRO A N 1
ATOM 1407 C CA . PRO A 1 173 ? -52.705 -3.732 43.987 1.00 59.84 173 PRO A CA 1
ATOM 1408 C C . PRO A 1 173 ? -52.923 -5.007 43.161 1.00 59.84 173 PRO A C 1
ATOM 1410 O O . PRO A 1 173 ? -54.019 -5.262 42.669 1.00 59.84 173 PRO A O 1
ATOM 1413 N N . LEU A 1 174 ? -51.876 -5.825 43.016 1.00 53.94 174 LEU A N 1
ATOM 1414 C CA . LEU A 1 174 ? -51.927 -7.087 42.277 1.00 53.94 174 LEU A CA 1
ATOM 1415 C C . LEU A 1 174 ? -52.724 -8.142 43.056 1.00 53.94 174 LEU A C 1
ATOM 1417 O O . LEU A 1 174 ? -53.518 -8.875 42.476 1.00 53.94 174 LEU A O 1
ATOM 1421 N N . ARG A 1 175 ? -52.550 -8.171 44.382 1.00 56.59 175 ARG A N 1
ATOM 1422 C CA . ARG A 1 175 ? -53.340 -8.963 45.327 1.00 56.59 175 ARG A CA 1
ATOM 1423 C C . ARG A 1 175 ? -54.819 -8.613 45.238 1.00 56.59 175 ARG A C 1
ATOM 1425 O O . ARG A 1 175 ? -55.632 -9.517 45.088 1.00 56.59 175 ARG A O 1
ATOM 1432 N N . GLN A 1 176 ? -55.159 -7.328 45.312 1.00 61.31 176 GLN A N 1
ATOM 1433 C CA . GLN A 1 176 ? -56.549 -6.872 45.239 1.00 61.31 176 GLN A CA 1
ATOM 1434 C C . GLN A 1 176 ? -57.199 -7.287 43.915 1.00 61.31 176 GLN A C 1
ATOM 1436 O O . GLN A 1 176 ? -58.356 -7.697 43.898 1.00 61.31 176 GLN A O 1
ATOM 1441 N N . GLU A 1 177 ? -56.445 -7.258 42.816 1.00 57.41 177 GLU A N 1
ATOM 1442 C CA . GLU A 1 177 ? -56.944 -7.672 41.507 1.00 57.41 177 GLU A CA 1
ATOM 1443 C C . GLU A 1 177 ? -57.102 -9.198 41.380 1.00 57.41 177 GLU A C 1
ATOM 1445 O O . GLU A 1 177 ? -58.091 -9.669 40.819 1.00 57.41 177 GLU A O 1
ATOM 1450 N N . ILE A 1 178 ? -56.191 -9.987 41.961 1.00 56.12 178 ILE A N 1
ATOM 1451 C CA . ILE A 1 178 ? -56.313 -11.453 42.032 1.00 56.12 178 ILE A CA 1
ATOM 1452 C C . ILE A 1 178 ? -57.500 -11.858 42.917 1.00 56.12 178 ILE A C 1
ATOM 1454 O O . ILE A 1 178 ? -58.292 -12.702 42.508 1.00 56.12 178 ILE A O 1
ATOM 1458 N N . GLU A 1 179 ? -57.673 -11.241 44.090 1.00 63.94 179 GLU A N 1
ATOM 1459 C CA . GLU A 1 179 ? -58.810 -11.487 44.993 1.00 63.94 179 GLU A CA 1
ATOM 1460 C C . GLU A 1 179 ? -60.145 -11.095 44.332 1.00 63.94 179 GLU A C 1
ATOM 1462 O O . GLU A 1 179 ? -61.141 -11.811 44.460 1.00 63.94 179 GLU A O 1
ATOM 1467 N N . ARG A 1 180 ? -60.155 -10.008 43.545 1.00 65.25 180 ARG A N 1
ATOM 1468 C CA . ARG A 1 180 ? -61.316 -9.557 42.762 1.00 65.25 180 ARG A CA 1
ATOM 1469 C C . ARG A 1 180 ? -61.688 -10.530 41.642 1.00 65.25 180 ARG A C 1
ATOM 1471 O O . ARG A 1 180 ? -62.874 -10.754 41.413 1.00 65.25 180 ARG A O 1
ATOM 1478 N N . VAL A 1 181 ? -60.703 -11.094 40.942 1.00 64.19 181 VAL A N 1
ATOM 1479 C CA . VAL A 1 181 ? -60.921 -12.027 39.819 1.00 64.19 181 VAL A CA 1
ATOM 1480 C C . VAL A 1 181 ? -61.226 -13.447 40.304 1.00 64.19 181 VAL A C 1
ATOM 1482 O O . VAL A 1 181 ? -62.048 -14.133 39.702 1.00 64.19 181 VAL A O 1
ATOM 1485 N N . ALA A 1 182 ? -60.598 -13.890 41.394 1.00 58.16 182 ALA A N 1
ATOM 1486 C CA . ALA A 1 182 ? -60.788 -15.227 41.952 1.00 58.16 182 ALA A CA 1
ATOM 1487 C C . ALA A 1 182 ? -62.031 -15.338 42.853 1.00 58.16 182 ALA A C 1
ATOM 1489 O O . ALA A 1 182 ? -62.507 -16.446 43.083 1.00 58.16 182 ALA A O 1
ATOM 1490 N N . GLY A 1 183 ? -62.562 -14.217 43.358 1.00 53.97 183 GLY A N 1
ATOM 1491 C CA . GLY A 1 183 ? -63.743 -14.191 44.229 1.00 53.97 183 GLY A CA 1
ATOM 1492 C C . GLY A 1 183 ? -63.504 -14.774 45.628 1.00 53.97 183 GLY A C 1
ATOM 1493 O O . GLY A 1 183 ? -64.462 -15.131 46.311 1.00 53.97 183 GLY A O 1
ATOM 1494 N N . ILE A 1 184 ? -62.242 -14.898 46.052 1.00 63.06 184 ILE A N 1
ATOM 1495 C CA . ILE A 1 184 ? -61.829 -15.508 47.323 1.00 63.06 184 ILE A CA 1
ATOM 1496 C C . ILE A 1 184 ? -60.806 -14.579 47.991 1.00 63.06 184 ILE A C 1
ATOM 1498 O O . ILE A 1 184 ? -59.853 -14.146 47.344 1.00 63.06 184 ILE A O 1
ATOM 1502 N N . GLN A 1 185 ? -60.986 -14.284 49.285 1.00 58.84 185 GLN A N 1
ATOM 1503 C CA . GLN A 1 185 ? -59.976 -13.588 50.091 1.00 58.84 185 GLN A CA 1
ATOM 1504 C C . GLN A 1 185 ? -58.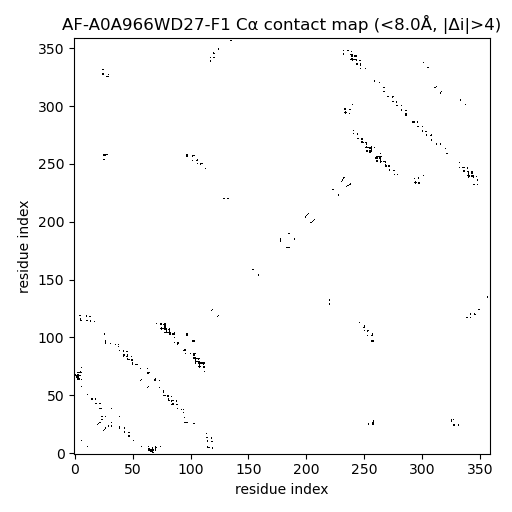804 -14.531 50.358 1.00 58.84 185 GLN A C 1
ATOM 1506 O O . GLN A 1 185 ? -58.962 -15.566 51.008 1.00 58.84 185 GLN A O 1
ATOM 1511 N N . LEU A 1 186 ? -57.625 -14.169 49.861 1.00 58.97 186 LEU A N 1
ATOM 1512 C CA . LEU A 1 186 ? -56.415 -14.950 50.070 1.00 58.97 186 LEU A CA 1
ATOM 1513 C C . LEU A 1 186 ? -55.921 -14.749 51.507 1.00 58.97 186 LEU A C 1
ATOM 1515 O O . LEU A 1 186 ? -55.732 -13.621 51.976 1.00 58.97 186 LEU A O 1
ATOM 1519 N N . SER A 1 187 ? -55.699 -15.855 52.220 1.00 62.62 187 SER A N 1
ATOM 1520 C CA . SER A 1 187 ? -55.076 -15.807 53.542 1.00 62.62 187 SER A CA 1
ATOM 1521 C C . SER A 1 187 ? -53.619 -15.337 53.413 1.00 62.62 187 SER A C 1
ATOM 1523 O O . SER A 1 187 ? -52.955 -15.575 52.401 1.00 62.62 187 SER A O 1
ATOM 1525 N N . SER A 1 188 ? -53.083 -14.686 54.452 1.00 55.88 188 SER A N 1
ATOM 1526 C CA . SER A 1 188 ? -51.685 -14.210 54.474 1.00 55.88 188 SER A CA 1
ATOM 1527 C C . SER A 1 188 ? -50.671 -15.339 54.192 1.00 55.88 188 SER A C 1
ATOM 1529 O O . SER A 1 188 ? -49.628 -15.113 53.579 1.00 55.88 188 SER A O 1
ATOM 1531 N N . SER A 1 189 ? -50.999 -16.581 54.567 1.00 59.69 189 SER A N 1
ATOM 1532 C CA . SER A 1 189 ? -50.188 -17.766 54.263 1.00 59.69 189 SER A CA 1
ATOM 1533 C C . SER A 1 189 ? -50.226 -18.184 52.791 1.00 59.69 189 SER A C 1
ATOM 1535 O O . SER A 1 189 ? -49.186 -18.562 52.251 1.00 59.69 189 SER A O 1
ATOM 1537 N N . ASP A 1 190 ? -51.379 -18.085 52.126 1.00 60.62 190 ASP A N 1
ATOM 1538 C CA . ASP A 1 190 ? -51.516 -18.446 50.707 1.00 60.62 190 ASP A CA 1
ATOM 1539 C C . ASP A 1 190 ? -50.808 -17.427 49.809 1.00 60.62 190 ASP A C 1
ATOM 1541 O O . ASP A 1 190 ? -50.140 -17.789 48.842 1.00 60.62 190 ASP A O 1
ATOM 1545 N N . LEU A 1 191 ? -50.846 -16.154 50.204 1.00 56.62 191 LEU A N 1
ATOM 1546 C CA . LEU A 1 191 ? -50.124 -15.067 49.545 1.00 56.62 191 LEU A CA 1
ATOM 1547 C C . LEU A 1 191 ? -48.609 -15.223 49.632 1.00 56.62 191 LEU A C 1
ATOM 1549 O O . LEU A 1 191 ? -47.912 -15.057 48.633 1.00 56.62 191 LEU A O 1
ATOM 1553 N N . LYS A 1 192 ? -48.090 -15.588 50.812 1.00 57.59 192 LYS A N 1
ATOM 1554 C CA . LYS A 1 192 ? -46.663 -15.898 50.971 1.00 57.59 192 LYS A CA 1
ATOM 1555 C C . LYS A 1 192 ? -46.248 -17.064 50.080 1.00 57.59 192 LYS A C 1
ATOM 1557 O O . LYS A 1 192 ? -45.175 -17.019 49.483 1.00 57.59 192 LYS A O 1
ATOM 1562 N N . ARG A 1 193 ? -47.095 -18.089 49.957 1.00 63.03 193 ARG A N 1
ATOM 1563 C CA . ARG A 1 193 ? -46.825 -19.251 49.106 1.00 63.03 193 ARG A CA 1
ATOM 1564 C C . ARG A 1 193 ? -46.772 -18.875 47.625 1.00 63.03 193 ARG A C 1
ATOM 1566 O O . ARG A 1 193 ? -45.806 -19.233 46.958 1.00 63.03 193 ARG A O 1
ATOM 1573 N N . GLU A 1 194 ? -47.750 -18.120 47.135 1.00 57.38 194 GLU A N 1
ATOM 1574 C CA . GLU A 1 194 ? -47.766 -17.635 45.748 1.00 57.38 194 GLU A CA 1
ATOM 1575 C C . GLU A 1 194 ? -46.610 -16.669 45.454 1.00 57.38 194 GLU A C 1
ATOM 1577 O O . GLU A 1 194 ? -45.981 -16.745 44.400 1.00 57.38 194 GLU A O 1
ATOM 1582 N N . MET A 1 195 ? -46.235 -15.819 46.412 1.00 56.81 195 MET A N 1
ATOM 1583 C CA . MET A 1 195 ? -45.084 -14.924 46.270 1.00 56.81 195 MET A CA 1
ATOM 1584 C C . MET A 1 195 ? -43.766 -15.697 46.137 1.00 56.81 195 MET A C 1
ATOM 1586 O O . MET A 1 195 ? -42.950 -15.370 45.275 1.00 56.81 195 MET A O 1
ATOM 1590 N N . ILE A 1 196 ? -43.577 -16.762 46.924 1.00 65.56 196 ILE A N 1
ATOM 1591 C CA . ILE A 1 196 ? -42.418 -17.660 46.796 1.00 65.56 196 ILE A CA 1
ATOM 1592 C C . ILE A 1 196 ? -42.409 -18.337 45.419 1.00 65.56 196 ILE A C 1
ATOM 1594 O O . ILE A 1 196 ? -41.352 -18.436 44.795 1.00 65.56 196 ILE A O 1
ATOM 1598 N N . ILE A 1 197 ? -43.572 -18.752 44.905 1.00 65.06 197 ILE A N 1
ATOM 1599 C CA . ILE A 1 197 ? -43.692 -19.352 43.569 1.00 65.06 197 ILE A CA 1
ATOM 1600 C C . ILE A 1 197 ? -43.304 -18.336 42.488 1.00 65.06 197 ILE A C 1
ATOM 1602 O O . ILE A 1 197 ? -42.463 -18.640 41.644 1.00 65.06 197 ILE A O 1
ATOM 1606 N N . ILE A 1 198 ? -43.826 -17.110 42.539 1.00 59.22 198 ILE A N 1
ATOM 1607 C CA . ILE A 1 198 ? -43.478 -16.043 41.590 1.00 59.22 198 ILE A CA 1
ATOM 1608 C C . ILE A 1 198 ? -41.983 -15.714 41.662 1.00 59.22 198 ILE A C 1
ATOM 1610 O O . ILE A 1 198 ? -41.327 -15.583 40.628 1.00 59.22 198 ILE A O 1
ATOM 1614 N N . GLN A 1 199 ? -41.414 -15.628 42.863 1.00 59.06 199 GLN A N 1
ATOM 1615 C CA . GLN A 1 199 ? -39.995 -15.338 43.050 1.00 59.06 199 GLN A CA 1
ATOM 1616 C C . GLN A 1 199 ? -39.106 -16.473 42.525 1.00 59.06 199 GLN A C 1
ATOM 1618 O O . GLN A 1 199 ? -38.124 -16.204 41.833 1.00 59.06 199 GLN A O 1
ATOM 1623 N N . SER A 1 200 ? -39.498 -17.731 42.750 1.00 60.03 200 SER A N 1
ATOM 1624 C CA . SER A 1 200 ? -38.828 -18.895 42.158 1.00 60.03 200 SER A CA 1
ATOM 1625 C C . SER A 1 200 ? -38.919 -18.882 40.630 1.00 60.03 200 SER A C 1
ATOM 1627 O O . SER A 1 200 ? -37.925 -19.106 39.949 1.00 60.03 200 SER A O 1
ATOM 1629 N N . PHE A 1 201 ? -40.063 -18.495 40.060 1.00 56.62 201 PHE A N 1
ATOM 1630 C CA . PHE A 1 201 ? -40.238 -18.385 38.614 1.00 56.62 201 PHE A CA 1
ATOM 1631 C C . PHE A 1 201 ? -39.378 -17.262 38.012 1.00 56.62 201 PHE A C 1
ATOM 1633 O O . PHE A 1 201 ? -38.802 -17.414 36.931 1.00 56.62 201 PHE A O 1
ATOM 1640 N N . ILE A 1 202 ? -39.239 -16.136 38.719 1.00 58.47 202 ILE A N 1
ATOM 1641 C CA . ILE A 1 202 ? -38.362 -15.038 38.304 1.00 58.47 202 ILE A CA 1
ATOM 1642 C C . ILE A 1 202 ? -36.897 -15.495 38.273 1.00 58.47 202 ILE A C 1
ATOM 1644 O O . ILE A 1 202 ? -36.197 -15.240 37.287 1.00 58.47 202 ILE A O 1
ATOM 1648 N N . GLU A 1 203 ? -36.445 -16.179 39.323 1.00 62.62 203 GLU A N 1
ATOM 1649 C CA . GLU A 1 203 ? -35.055 -16.619 39.471 1.00 62.62 203 GLU A CA 1
ATOM 1650 C C . GLU A 1 203 ? -34.696 -17.806 38.567 1.00 62.62 203 GLU A C 1
ATOM 1652 O O . GLU A 1 203 ? -33.635 -17.803 37.945 1.00 62.62 203 GLU A O 1
ATOM 1657 N N . GLU A 1 204 ? -35.580 -18.794 38.428 1.00 55.62 204 GLU A N 1
ATOM 1658 C CA . GLU A 1 204 ? -35.292 -20.031 37.694 1.00 55.62 204 GLU A CA 1
ATOM 1659 C C . GLU A 1 204 ? -35.620 -19.951 36.200 1.00 55.62 204 GLU A C 1
ATOM 1661 O O . GLU A 1 20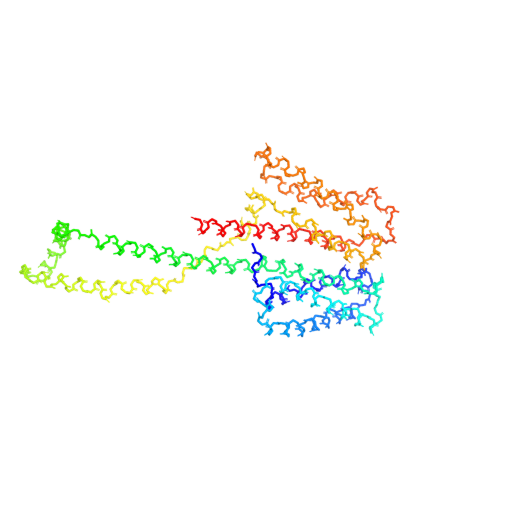4 ? -35.017 -20.662 35.393 1.00 55.62 204 GLU A O 1
ATOM 1666 N N . ARG A 1 205 ? -36.587 -19.114 35.799 1.00 51.00 205 ARG A N 1
ATOM 1667 C CA . ARG A 1 205 ? -37.056 -19.045 34.403 1.00 51.00 205 ARG A CA 1
ATOM 1668 C C . ARG A 1 205 ? -36.741 -17.707 33.758 1.00 51.00 205 ARG A C 1
ATOM 1670 O O . ARG A 1 205 ? -36.070 -17.687 32.732 1.00 51.00 205 ARG A O 1
ATOM 1677 N N . LEU A 1 206 ? -37.185 -16.590 34.331 1.00 53.44 206 LEU A N 1
ATOM 1678 C CA . LEU A 1 206 ? -37.065 -15.275 33.682 1.00 53.44 206 LEU A CA 1
ATOM 1679 C C . LEU A 1 206 ? -35.627 -14.743 33.645 1.00 53.44 206 LEU A C 1
ATOM 1681 O O . LEU A 1 206 ? -35.195 -14.253 32.602 1.00 53.44 206 LEU A O 1
ATOM 1685 N N . ARG A 1 207 ? -34.868 -14.838 34.745 1.00 64.75 207 ARG A N 1
ATOM 1686 C CA . ARG A 1 207 ? -33.482 -14.335 34.815 1.00 64.75 207 ARG A CA 1
ATOM 1687 C C . ARG A 1 207 ? -32.503 -15.118 33.916 1.00 64.75 207 ARG A C 1
ATOM 1689 O O . ARG A 1 207 ? -31.686 -14.470 33.254 1.00 64.75 207 ARG A O 1
ATOM 1696 N N . PRO A 1 208 ? -32.579 -16.458 33.809 1.00 53.62 208 PRO A N 1
ATOM 1697 C CA . PRO A 1 208 ? -31.764 -17.217 32.863 1.00 53.62 208 PRO A CA 1
ATOM 1698 C C . PRO A 1 208 ? -32.201 -16.988 31.417 1.00 53.62 208 PRO A C 1
ATOM 1700 O O . PRO A 1 208 ? -31.354 -16.814 30.544 1.00 53.62 208 PRO A O 1
ATOM 1703 N N . LEU A 1 209 ? -33.512 -16.919 31.158 1.00 49.25 209 LEU A N 1
ATOM 1704 C CA . LEU A 1 209 ? -34.039 -16.684 29.814 1.00 49.25 209 LEU A CA 1
ATOM 1705 C C . LEU A 1 209 ? -33.695 -15.279 29.308 1.00 49.25 209 LEU A C 1
ATOM 1707 O O . LEU A 1 209 ? -33.384 -15.131 28.133 1.00 49.25 209 LEU A O 1
ATOM 1711 N N . SER A 1 210 ? -33.684 -14.257 30.170 1.00 56.66 210 SER A N 1
ATOM 1712 C CA . SER A 1 210 ? -33.222 -12.919 29.788 1.00 56.66 210 SER A CA 1
ATOM 1713 C C . SER A 1 210 ? -31.737 -12.940 29.424 1.00 56.66 210 SER A C 1
ATOM 1715 O O . SER A 1 210 ? -31.374 -12.446 28.361 1.00 56.66 210 SER A O 1
ATOM 1717 N N . HIS A 1 211 ? -30.888 -13.599 30.218 1.00 56.91 211 HIS A N 1
ATOM 1718 C CA . HIS A 1 211 ? -29.473 -13.792 29.885 1.00 56.91 211 HIS A CA 1
ATOM 1719 C C . HIS A 1 211 ? -29.273 -14.536 28.560 1.00 56.91 211 HIS A C 1
ATOM 1721 O O . HIS A 1 211 ? -28.427 -14.139 27.759 1.00 56.91 211 HIS A O 1
ATOM 1727 N N . ASP A 1 212 ? -30.042 -15.593 28.310 1.00 54.19 212 ASP A N 1
ATOM 1728 C CA . ASP A 1 212 ? -29.968 -16.365 27.070 1.00 54.19 212 ASP A CA 1
ATOM 1729 C C . ASP A 1 212 ? -30.497 -15.584 25.863 1.00 54.19 212 ASP A C 1
ATOM 1731 O O . ASP A 1 212 ? -29.896 -15.640 24.790 1.00 54.19 212 ASP A O 1
ATOM 1735 N N . LEU A 1 213 ? -31.576 -14.815 26.022 1.00 54.94 213 LEU A N 1
ATOM 1736 C CA . LEU A 1 213 ? -32.097 -13.920 24.989 1.00 54.94 213 LEU A CA 1
ATOM 1737 C C . LEU A 1 213 ? -31.085 -12.823 24.654 1.00 54.94 213 LEU A C 1
ATOM 1739 O O . LEU A 1 213 ? -30.840 -12.581 23.476 1.00 54.94 213 LEU A O 1
ATOM 1743 N N . TRP A 1 214 ? -30.425 -12.239 25.657 1.00 56.41 214 TRP A N 1
ATOM 1744 C CA . TRP A 1 214 ? -29.361 -11.251 25.461 1.00 56.41 214 TRP A CA 1
ATOM 1745 C C . TRP A 1 214 ? -28.116 -11.854 24.802 1.00 56.41 214 TRP A C 1
ATOM 1747 O O . TRP A 1 214 ? -27.569 -11.255 23.880 1.00 56.41 214 TRP A O 1
ATOM 1757 N N . ARG A 1 215 ? -27.699 -13.071 25.183 1.00 53.25 215 ARG A N 1
ATOM 1758 C CA . ARG A 1 215 ? -26.615 -13.799 24.489 1.00 53.25 215 ARG A CA 1
ATOM 1759 C C . ARG A 1 215 ? -26.963 -14.119 23.036 1.00 53.25 215 ARG A C 1
ATOM 1761 O O . ARG A 1 215 ? -26.075 -14.149 22.186 1.00 53.25 215 ARG A O 1
ATOM 1768 N N . ARG A 1 216 ? -28.238 -14.395 22.747 1.00 48.38 216 ARG A N 1
ATOM 1769 C CA . ARG A 1 216 ? -28.738 -14.690 21.394 1.00 48.38 216 ARG A CA 1
ATOM 1770 C C . ARG A 1 216 ? -29.009 -13.430 20.572 1.00 48.38 216 ARG A C 1
ATOM 1772 O O . ARG A 1 216 ? -29.109 -13.531 19.347 1.00 48.38 216 ARG A O 1
ATOM 1779 N N . GLN A 1 217 ? -29.107 -12.258 21.201 1.00 49.91 217 GLN A N 1
ATOM 1780 C CA . GLN A 1 217 ? -29.344 -11.000 20.509 1.00 49.91 217 GLN A CA 1
ATOM 1781 C C . GLN A 1 217 ? -28.090 -10.619 19.715 1.00 49.91 217 GLN A C 1
ATOM 1783 O O . GLN A 1 217 ? -27.083 -10.157 20.248 1.00 49.91 217 GLN A O 1
ATOM 1788 N N . LYS A 1 218 ? -28.138 -10.832 18.397 1.00 51.44 218 LYS A N 1
ATOM 1789 C CA . LYS A 1 218 ? -27.119 -10.337 17.467 1.00 51.44 218 LYS A CA 1
ATOM 1790 C C . LYS A 1 218 ? -27.248 -8.820 17.382 1.00 51.44 218 LYS A C 1
ATOM 1792 O O . LYS A 1 218 ? -27.919 -8.308 16.493 1.00 51.44 218 LYS A O 1
ATOM 1797 N N . ILE A 1 219 ? -26.619 -8.104 18.306 1.00 55.56 219 ILE A N 1
ATOM 1798 C CA . ILE A 1 219 ? -26.505 -6.652 18.203 1.00 55.56 219 ILE A CA 1
ATOM 1799 C C . ILE A 1 219 ? -25.649 -6.366 16.973 1.00 55.56 219 ILE A C 1
ATOM 1801 O O . ILE A 1 219 ? -24.473 -6.745 16.898 1.00 55.56 219 ILE A O 1
ATOM 1805 N N . GLU A 1 220 ? -26.270 -5.768 15.958 1.00 52.81 220 GLU A N 1
ATOM 1806 C CA . GLU A 1 220 ? -25.532 -5.283 14.805 1.00 52.81 220 GLU A CA 1
ATOM 1807 C C . GLU A 1 220 ? -24.629 -4.139 15.281 1.00 52.81 220 GLU A C 1
ATOM 1809 O O . GLU A 1 220 ? -25.122 -3.195 15.901 1.00 52.81 220 GLU A O 1
ATOM 1814 N N . PRO A 1 221 ? -23.310 -4.196 15.025 1.00 56.47 221 PRO A N 1
ATOM 1815 C CA . PRO A 1 221 ? -22.455 -3.052 15.297 1.00 56.47 221 PRO A CA 1
ATOM 1816 C C . PRO A 1 221 ? -22.973 -1.855 14.497 1.00 56.47 221 PRO A C 1
ATOM 1818 O O . PRO A 1 221 ? -23.482 -2.060 13.385 1.00 56.47 221 PRO A O 1
ATOM 1821 N N . PRO A 1 222 ? -22.793 -0.620 14.995 1.00 54.66 222 PRO A N 1
ATOM 1822 C CA . PRO A 1 222 ? -23.130 0.562 14.221 1.00 54.66 222 PRO A CA 1
ATOM 1823 C C . PRO A 1 222 ? -22.457 0.464 12.848 1.00 54.66 222 PRO A C 1
ATOM 1825 O O . PRO A 1 222 ? -21.244 0.256 12.734 1.00 54.66 222 PRO A O 1
ATOM 1828 N N . ARG A 1 223 ? -23.265 0.542 11.785 1.00 54.09 223 ARG A N 1
ATOM 1829 C CA . ARG A 1 223 ? -22.752 0.542 10.416 1.00 54.09 223 ARG A CA 1
ATOM 1830 C C . ARG A 1 223 ? -21.990 1.846 10.236 1.00 54.09 223 ARG A C 1
ATOM 1832 O O . ARG A 1 223 ? -22.595 2.903 10.114 1.00 54.09 223 ARG A O 1
ATOM 1839 N N . LEU A 1 224 ? -20.662 1.777 10.243 1.00 54.72 224 LEU A N 1
ATOM 1840 C CA . LEU A 1 224 ? -19.836 2.930 9.910 1.00 54.72 224 LEU A CA 1
ATOM 1841 C C . LEU A 1 224 ? -20.101 3.295 8.446 1.00 54.72 224 LEU A C 1
ATOM 1843 O O . LEU A 1 224 ? -19.672 2.584 7.531 1.00 54.72 224 LEU A O 1
ATOM 1847 N N . ASN A 1 225 ? -20.820 4.397 8.224 1.00 62.22 225 ASN A N 1
ATOM 1848 C CA . ASN A 1 225 ? -20.929 5.003 6.906 1.00 62.22 225 ASN A CA 1
ATOM 1849 C C . ASN A 1 225 ? -19.518 5.372 6.444 1.00 62.22 225 ASN A C 1
ATOM 1851 O O . ASN A 1 225 ? -18.832 6.180 7.071 1.00 62.22 225 ASN A O 1
ATOM 1855 N N . TYR A 1 226 ? -19.061 4.748 5.356 1.00 62.12 226 TYR A N 1
ATOM 1856 C CA . TYR A 1 226 ? -17.676 4.895 4.900 1.00 62.12 226 TYR A CA 1
ATOM 1857 C C . TYR A 1 226 ? -17.363 6.342 4.524 1.00 62.12 226 TYR A C 1
ATOM 1859 O O . TYR A 1 226 ? -16.300 6.844 4.857 1.00 62.12 226 TYR A O 1
ATOM 1867 N N . ILE A 1 227 ? -18.325 7.027 3.904 1.00 63.28 227 ILE A N 1
ATOM 1868 C CA . ILE A 1 227 ? -18.207 8.435 3.520 1.00 63.28 227 ILE A CA 1
ATOM 1869 C C . ILE A 1 227 ? -18.070 9.323 4.758 1.00 63.28 227 ILE A C 1
ATOM 1871 O O . ILE A 1 227 ? -17.192 10.173 4.800 1.00 63.28 227 ILE A O 1
ATOM 1875 N N . GLU A 1 228 ? -18.883 9.093 5.786 1.00 66.44 228 GLU A N 1
ATOM 1876 C CA . GLU A 1 228 ? -18.842 9.865 7.030 1.00 66.44 228 GLU A CA 1
ATOM 1877 C C . GLU A 1 228 ? -17.547 9.616 7.814 1.00 66.44 228 GLU A C 1
ATOM 1879 O O . GLU A 1 228 ? -16.930 10.546 8.330 1.00 66.44 228 GLU A O 1
ATOM 1884 N N . SER A 1 229 ? -17.080 8.364 7.831 1.00 66.06 229 SER A N 1
ATOM 1885 C CA . SER A 1 229 ? -15.789 8.000 8.421 1.00 66.06 229 SER A CA 1
ATOM 1886 C C . SER A 1 229 ? -14.633 8.663 7.672 1.00 66.06 229 SER A C 1
ATOM 1888 O O . SER A 1 229 ? -13.756 9.241 8.303 1.00 66.06 229 SER A O 1
ATOM 1890 N N . LEU A 1 230 ? -14.650 8.645 6.336 1.00 67.06 230 LEU A N 1
ATOM 1891 C CA . LEU A 1 230 ? -13.666 9.352 5.516 1.00 67.06 230 LEU A CA 1
ATOM 1892 C C . LEU A 1 230 ? -13.716 10.862 5.774 1.00 67.06 230 LEU A C 1
ATOM 1894 O O . LEU A 1 230 ? -12.672 11.467 5.993 1.00 67.06 230 LEU A O 1
ATOM 1898 N N . PHE A 1 231 ? -14.904 11.467 5.833 1.00 69.00 231 PHE A N 1
ATOM 1899 C CA . PHE A 1 231 ? -15.062 12.888 6.156 1.00 69.00 231 PHE A CA 1
ATOM 1900 C C . PHE A 1 231 ? -14.475 13.233 7.528 1.00 69.00 231 PHE A C 1
ATOM 1902 O O . PHE A 1 231 ? -13.730 14.203 7.650 1.00 69.00 231 PHE A O 1
ATOM 1909 N N . ARG A 1 232 ? -14.734 12.417 8.556 1.00 70.19 232 ARG A N 1
ATOM 1910 C CA . ARG A 1 232 ? -14.094 12.582 9.870 1.00 70.19 232 ARG A CA 1
ATOM 1911 C C . ARG A 1 232 ? -12.576 12.458 9.794 1.00 70.19 232 ARG A C 1
ATOM 1913 O O . ARG A 1 232 ? -11.889 13.260 10.417 1.00 70.19 232 ARG A O 1
ATOM 1920 N N . LEU A 1 233 ? -12.055 11.508 9.021 1.00 69.50 233 LEU A N 1
ATOM 1921 C CA . LEU A 1 233 ? -10.611 11.320 8.872 1.00 69.50 233 LEU A CA 1
ATOM 1922 C C . LEU A 1 233 ? -9.935 12.507 8.174 1.00 69.50 233 LEU A C 1
ATOM 1924 O O . LEU A 1 233 ? -8.842 12.906 8.569 1.00 69.50 233 LEU A O 1
ATOM 1928 N N . PHE A 1 234 ? -10.586 13.091 7.165 1.00 67.31 234 PHE A N 1
ATOM 1929 C CA . PHE A 1 234 ? -10.040 14.219 6.410 1.00 67.31 234 PHE A CA 1
ATOM 1930 C C . PHE A 1 234 ? -10.209 15.570 7.116 1.00 67.31 234 PHE A C 1
ATOM 1932 O O . PHE A 1 234 ? -9.297 16.390 7.049 1.00 67.31 234 PHE A O 1
ATOM 1939 N N . PHE A 1 235 ? -11.325 15.809 7.811 1.00 70.94 235 PHE A N 1
ATOM 1940 C CA . PHE A 1 235 ? -11.664 17.135 8.358 1.00 70.94 235 PHE A CA 1
ATOM 1941 C C . PHE A 1 235 ? -11.701 17.206 9.892 1.00 70.94 235 PHE A C 1
ATOM 1943 O O . PHE A 1 235 ? -11.684 18.302 10.450 1.00 70.94 235 PHE A O 1
ATOM 1950 N N . GLY A 1 236 ? -11.795 16.064 10.577 1.00 67.44 236 GLY A N 1
ATOM 1951 C CA . GLY A 1 236 ? -11.961 15.987 12.032 1.00 67.44 236 GLY A CA 1
ATOM 1952 C C . GLY A 1 236 ? -10.712 15.538 12.789 1.00 67.44 236 GLY A C 1
ATOM 1953 O O . GLY A 1 236 ? -10.502 15.976 13.916 1.00 67.44 236 GLY A O 1
ATOM 1954 N N . THR A 1 237 ? -9.872 14.694 12.187 1.00 75.81 237 THR A N 1
ATOM 1955 C CA . THR A 1 237 ? -8.652 14.163 12.819 1.00 75.81 237 THR A CA 1
ATOM 1956 C C . THR A 1 237 ? -7.394 14.653 12.120 1.00 75.81 237 THR A C 1
ATOM 1958 O O . THR A 1 237 ? -7.398 14.828 10.905 1.00 75.81 237 THR A O 1
ATOM 1961 N N . LYS A 1 238 ? -6.288 14.817 12.855 1.00 82.38 238 LYS A N 1
ATOM 1962 C CA . LYS A 1 238 ? -4.984 15.145 12.259 1.00 82.38 238 LYS A CA 1
ATOM 1963 C C . LYS A 1 238 ? -4.564 14.052 11.272 1.00 82.38 238 LYS A C 1
ATOM 1965 O O . LYS A 1 238 ? -4.390 12.896 11.671 1.00 82.38 238 LYS A O 1
ATOM 1970 N N . SER A 1 239 ? -4.384 14.422 10.006 1.00 81.44 239 SER A N 1
ATOM 1971 C CA . SER A 1 239 ? -3.937 13.496 8.966 1.00 81.44 239 SER A CA 1
ATOM 197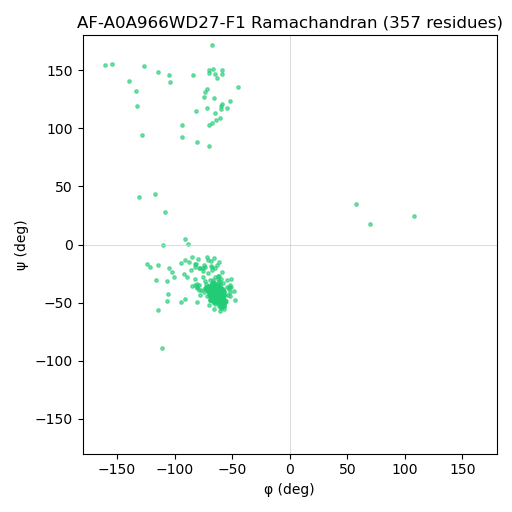2 C C . SER A 1 239 ? -2.535 12.977 9.265 1.00 81.44 239 SER A C 1
ATOM 1974 O O . SER A 1 239 ? -1.673 13.704 9.753 1.00 81.44 239 SER A O 1
ATOM 1976 N N . GLN A 1 240 ? -2.302 11.709 8.942 1.00 86.06 240 GLN A N 1
ATOM 1977 C CA . GLN A 1 240 ? -1.030 11.025 9.175 1.00 86.06 240 GLN A CA 1
ATOM 1978 C C . GLN A 1 240 ? -0.283 10.772 7.864 1.00 86.06 240 GLN A C 1
ATOM 1980 O O . GLN A 1 240 ? 0.487 9.817 7.733 1.00 86.06 240 GLN A O 1
ATOM 1985 N N . PHE A 1 241 ? -0.527 11.632 6.870 1.00 85.88 241 PHE A N 1
ATOM 1986 C CA . PHE A 1 241 ? 0.062 11.521 5.538 1.00 85.88 241 PHE A CA 1
ATOM 1987 C C . PHE A 1 241 ? 1.598 11.549 5.557 1.00 85.88 241 PHE A C 1
ATOM 1989 O O . PHE A 1 241 ? 2.208 10.974 4.661 1.00 85.88 241 PHE A O 1
ATOM 1996 N N . GLY A 1 242 ? 2.227 12.130 6.587 1.00 86.12 242 GLY A N 1
ATOM 1997 C CA . GLY A 1 242 ? 3.683 12.115 6.761 1.00 86.12 242 GLY A CA 1
ATOM 1998 C C . GLY A 1 242 ? 4.285 10.705 6.748 1.00 86.12 242 GLY A C 1
ATOM 1999 O O . GLY A 1 242 ? 5.326 10.483 6.131 1.00 86.12 242 GLY A O 1
ATOM 2000 N N . TYR A 1 243 ? 3.592 9.706 7.312 1.00 88.69 243 TYR A N 1
ATOM 2001 C CA . TYR A 1 243 ? 4.049 8.310 7.256 1.00 88.69 243 TYR A CA 1
ATOM 2002 C C . TYR A 1 243 ? 4.001 7.705 5.847 1.00 88.69 243 TYR A C 1
ATOM 2004 O O . TYR A 1 243 ? 4.675 6.707 5.596 1.00 88.69 243 TYR A O 1
ATOM 2012 N N . ALA A 1 244 ? 3.242 8.294 4.917 1.00 89.69 244 ALA A N 1
ATOM 2013 C CA . ALA A 1 244 ? 3.194 7.855 3.526 1.00 89.69 244 ALA A CA 1
ATOM 2014 C C . ALA A 1 244 ? 4.394 8.339 2.704 1.00 89.69 244 ALA A C 1
ATOM 2016 O O . ALA A 1 244 ? 4.683 7.727 1.678 1.00 89.69 244 ALA A O 1
ATOM 2017 N N . ILE A 1 245 ? 5.106 9.382 3.145 1.00 90.19 245 ILE A N 1
ATOM 2018 C CA . ILE A 1 245 ? 6.191 10.013 2.379 1.00 90.19 245 ILE A CA 1
ATOM 2019 C C . ILE A 1 245 ? 7.315 9.012 2.093 1.00 90.19 245 ILE A C 1
ATOM 2021 O O . ILE A 1 245 ? 7.668 8.793 0.939 1.00 90.19 245 ILE A O 1
ATOM 2025 N N . VAL A 1 246 ? 7.841 8.338 3.122 1.00 90.12 246 VAL A N 1
ATOM 2026 C CA . VAL A 1 246 ? 8.970 7.403 2.953 1.00 90.12 246 VAL A CA 1
ATOM 2027 C C . VAL A 1 246 ? 8.592 6.174 2.109 1.00 90.12 246 VAL A C 1
ATOM 2029 O O . VAL A 1 246 ? 9.310 5.876 1.154 1.00 90.12 246 VAL A O 1
ATOM 2032 N N . PRO A 1 247 ? 7.477 5.460 2.370 1.00 88.62 247 PRO A N 1
ATOM 2033 C CA . PRO A 1 247 ? 7.053 4.359 1.506 1.00 88.62 247 PRO A CA 1
ATOM 2034 C C . PRO A 1 247 ? 6.769 4.792 0.064 1.00 88.62 247 PRO A C 1
ATOM 2036 O O . PRO A 1 247 ? 7.071 4.038 -0.860 1.00 88.62 247 PRO A O 1
ATOM 2039 N N . SER A 1 248 ? 6.232 6.000 -0.138 1.00 88.00 248 SER A N 1
ATOM 2040 C CA . SER A 1 248 ? 5.998 6.549 -1.479 1.00 88.00 248 SER A CA 1
ATOM 2041 C C . SER A 1 248 ? 7.307 6.878 -2.183 1.00 88.00 248 SER A C 1
ATOM 2043 O O . SER A 1 248 ? 7.449 6.536 -3.345 1.00 88.00 248 SER A O 1
ATOM 2045 N N . PHE A 1 249 ? 8.296 7.437 -1.483 1.00 88.50 249 PHE A N 1
ATOM 2046 C CA . PHE A 1 249 ? 9.640 7.656 -2.020 1.00 88.50 249 PHE A CA 1
ATOM 2047 C C . PHE A 1 249 ? 10.280 6.352 -2.513 1.00 88.50 249 PHE A C 1
ATOM 2049 O O . PHE A 1 249 ? 10.742 6.280 -3.652 1.00 88.50 249 PHE A O 1
ATOM 2056 N N . VAL A 1 250 ? 10.249 5.296 -1.690 1.00 88.19 250 VAL A N 1
ATOM 2057 C CA . VAL A 1 250 ? 10.785 3.981 -2.077 1.00 88.19 250 VAL A CA 1
ATOM 2058 C C . VAL A 1 250 ? 10.024 3.424 -3.280 1.00 88.19 250 VAL A C 1
ATOM 2060 O O . VAL A 1 250 ? 10.644 2.949 -4.229 1.00 88.19 250 VAL A O 1
ATOM 2063 N N . PHE A 1 251 ? 8.691 3.512 -3.280 1.00 86.12 251 PHE A N 1
ATOM 2064 C CA . PHE A 1 251 ? 7.883 3.085 -4.419 1.00 86.12 251 PHE A CA 1
ATOM 2065 C C . PHE A 1 251 ? 8.222 3.874 -5.692 1.00 86.12 251 PHE A C 1
ATOM 2067 O O . PHE A 1 251 ? 8.425 3.259 -6.734 1.00 86.12 251 PHE A O 1
ATOM 2074 N N . SER A 1 252 ? 8.362 5.200 -5.610 1.00 83.88 252 SER A N 1
ATOM 2075 C CA . SER A 1 252 ? 8.677 6.079 -6.741 1.00 83.88 252 SER A CA 1
ATOM 2076 C C . SER A 1 252 ? 10.034 5.779 -7.369 1.00 83.88 252 SER A C 1
ATOM 2078 O O . SER A 1 252 ? 10.130 5.765 -8.593 1.00 83.88 252 SER A O 1
ATOM 2080 N N . ILE A 1 253 ? 11.068 5.466 -6.576 1.00 85.19 253 ILE A N 1
ATOM 2081 C CA . ILE A 1 253 ? 12.364 5.027 -7.126 1.00 85.19 253 ILE A CA 1
ATOM 2082 C C . ILE A 1 253 ? 12.159 3.783 -7.978 1.00 85.19 253 ILE A C 1
ATOM 2084 O O . ILE A 1 253 ? 12.615 3.704 -9.119 1.00 85.19 253 ILE A O 1
ATOM 2088 N N . VAL A 1 254 ? 11.482 2.786 -7.414 1.00 83.00 254 VAL A N 1
ATOM 2089 C CA . VAL A 1 254 ? 11.459 1.473 -8.037 1.00 83.00 254 VAL A CA 1
ATOM 2090 C C . VAL A 1 254 ? 10.470 1.422 -9.209 1.00 83.00 254 VAL A C 1
ATOM 2092 O O . VAL A 1 254 ? 10.772 0.806 -10.229 1.00 83.00 254 VAL A O 1
ATOM 2095 N N . ALA A 1 255 ? 9.349 2.137 -9.127 1.00 79.88 255 ALA A N 1
ATOM 2096 C CA . ALA A 1 255 ? 8.414 2.348 -10.229 1.00 79.88 255 ALA A CA 1
ATOM 2097 C C . ALA A 1 255 ? 8.998 3.239 -11.339 1.00 79.88 255 ALA A C 1
ATOM 2099 O O . ALA A 1 255 ? 8.925 2.895 -12.514 1.00 79.88 255 ALA A O 1
ATOM 2100 N N . GLY A 1 256 ? 9.642 4.356 -10.993 1.00 79.38 256 GLY A N 1
ATOM 2101 C CA . GLY A 1 256 ? 10.296 5.220 -11.979 1.00 79.38 256 GLY A CA 1
ATOM 2102 C C . GLY A 1 256 ? 11.419 4.492 -12.721 1.00 79.38 256 GLY A C 1
ATOM 2103 O O . GLY A 1 256 ? 11.584 4.654 -13.931 1.00 79.38 256 GLY A O 1
ATOM 2104 N N . SER A 1 257 ? 12.151 3.619 -12.018 1.00 80.75 257 SER A N 1
ATOM 2105 C CA . SER A 1 257 ? 13.246 2.845 -12.609 1.00 80.75 257 SER A CA 1
ATOM 2106 C C . SER A 1 257 ? 12.782 1.805 -13.630 1.00 80.75 257 SER A C 1
ATOM 2108 O O . SER A 1 257 ? 13.579 1.412 -14.478 1.00 80.75 257 SER A O 1
ATOM 2110 N N . THR A 1 258 ? 11.512 1.378 -13.583 1.00 76.50 258 THR A N 1
ATOM 2111 C CA . THR A 1 258 ? 10.934 0.455 -14.570 1.00 76.50 258 THR A CA 1
ATOM 2112 C C . THR A 1 258 ? 10.403 1.144 -15.824 1.00 76.50 258 THR A C 1
ATOM 2114 O O . THR A 1 258 ? 10.113 0.466 -16.807 1.00 76.50 258 THR A O 1
ATOM 2117 N N . ILE A 1 259 ? 10.301 2.474 -15.820 1.00 77.00 259 ILE A N 1
ATOM 2118 C CA . ILE A 1 259 ? 9.744 3.247 -16.936 1.00 77.00 259 ILE A CA 1
ATOM 2119 C C . ILE A 1 259 ? 10.842 3.983 -17.702 1.00 77.00 259 ILE A C 1
ATOM 2121 O O . ILE A 1 259 ? 10.878 3.889 -18.926 1.00 77.00 259 ILE A O 1
ATOM 2125 N N . GLU A 1 260 ? 11.734 4.684 -16.997 1.00 77.00 260 GLU A N 1
ATOM 2126 C CA . GLU A 1 260 ? 12.831 5.438 -17.617 1.00 77.00 260 GLU A CA 1
ATOM 2127 C C . GLU A 1 260 ? 14.195 4.810 -17.314 1.00 77.00 260 GLU A C 1
ATOM 2129 O O . GLU A 1 260 ? 14.698 3.978 -18.066 1.00 77.00 260 GLU A O 1
ATOM 2134 N N . SER A 1 261 ? 14.819 5.222 -16.210 1.00 76.81 261 SER A N 1
ATOM 2135 C CA . SER A 1 261 ? 16.124 4.736 -15.776 1.00 76.81 261 SER A CA 1
ATOM 2136 C C . SER A 1 261 ? 16.269 4.876 -14.267 1.00 76.81 261 SER A C 1
ATOM 2138 O O . SER A 1 261 ? 15.654 5.742 -13.643 1.00 76.81 261 SER A O 1
ATOM 2140 N N . PHE A 1 262 ? 17.128 4.053 -13.666 1.00 79.94 262 PHE A N 1
ATOM 2141 C CA . PHE A 1 262 ? 17.407 4.140 -12.232 1.00 79.94 262 PHE A CA 1
ATOM 2142 C C . PHE A 1 262 ? 17.996 5.503 -11.827 1.00 79.94 262 PHE A C 1
ATOM 2144 O O . PHE A 1 262 ? 17.605 6.067 -10.808 1.00 79.94 262 PHE A O 1
ATOM 2151 N N . ALA A 1 263 ? 18.900 6.060 -12.643 1.00 80.88 263 ALA A N 1
ATOM 2152 C CA . ALA A 1 263 ? 19.539 7.348 -12.370 1.00 80.88 263 ALA A CA 1
ATOM 2153 C C . ALA A 1 263 ? 18.530 8.507 -12.361 1.00 80.88 263 ALA A C 1
ATOM 2155 O O . ALA A 1 263 ? 18.583 9.360 -11.474 1.00 80.88 263 ALA A O 1
ATOM 2156 N N . PHE A 1 264 ? 17.601 8.517 -13.320 1.00 79.81 264 PHE A N 1
ATOM 2157 C CA . PHE A 1 264 ? 16.501 9.476 -13.342 1.00 79.81 264 PHE A CA 1
ATOM 2158 C C . PHE A 1 264 ? 15.573 9.272 -12.140 1.00 79.81 264 PHE A C 1
ATOM 2160 O O . PHE A 1 264 ? 15.340 10.210 -11.383 1.00 79.81 264 PHE A O 1
ATOM 2167 N N . ALA A 1 265 ? 15.114 8.037 -11.917 1.00 82.50 265 ALA A N 1
ATOM 2168 C CA . ALA A 1 265 ? 14.142 7.712 -10.878 1.00 82.50 265 ALA A CA 1
ATOM 2169 C C . ALA A 1 265 ? 14.624 8.072 -9.468 1.00 82.50 265 ALA A C 1
ATOM 2171 O O . ALA A 1 265 ? 13.856 8.610 -8.677 1.00 82.50 265 ALA A O 1
ATOM 2172 N N . TRP A 1 266 ? 15.902 7.831 -9.158 1.00 84.25 266 TRP A N 1
ATOM 2173 C CA . TRP A 1 266 ? 16.481 8.227 -7.875 1.00 84.25 266 TRP A CA 1
ATOM 2174 C C . TRP A 1 266 ? 16.480 9.748 -7.686 1.00 84.25 266 TRP A C 1
ATOM 2176 O O . TRP A 1 266 ? 16.032 10.235 -6.650 1.00 84.25 266 TRP A O 1
ATOM 2186 N N . ARG A 1 267 ? 16.955 10.511 -8.682 1.00 82.75 267 ARG A N 1
ATOM 2187 C CA . ARG A 1 267 ? 17.008 11.983 -8.610 1.00 82.75 267 ARG A CA 1
ATOM 2188 C C . ARG A 1 267 ? 15.611 12.584 -8.486 1.00 82.75 267 ARG A C 1
ATOM 2190 O O . ARG A 1 267 ? 15.381 13.432 -7.629 1.00 82.75 267 ARG A O 1
ATOM 2197 N N . HIS A 1 268 ? 14.693 12.106 -9.321 1.00 82.12 268 HIS A N 1
ATOM 2198 C CA . HIS A 1 268 ? 13.293 12.514 -9.345 1.00 82.12 268 HIS A CA 1
ATOM 2199 C C . HIS A 1 268 ? 12.606 12.246 -8.000 1.00 82.12 268 HIS A C 1
ATOM 2201 O O . HIS A 1 268 ? 12.122 13.177 -7.356 1.00 82.12 268 HIS A O 1
ATOM 2207 N N . ALA A 1 269 ? 12.682 11.010 -7.499 1.00 87.25 269 ALA A N 1
ATOM 2208 C CA . ALA A 1 269 ? 12.087 10.645 -6.218 1.00 87.25 269 ALA A CA 1
ATOM 2209 C C . ALA A 1 269 ? 12.703 11.422 -5.043 1.00 87.25 269 ALA A C 1
ATOM 2211 O O . ALA A 1 269 ? 11.994 11.776 -4.104 1.00 87.25 269 ALA A O 1
ATOM 2212 N N . PHE A 1 270 ? 14.006 11.719 -5.083 1.00 88.50 270 PHE A N 1
ATOM 2213 C CA . PHE A 1 270 ? 14.682 12.458 -4.015 1.00 88.50 270 PHE A CA 1
ATOM 2214 C C . PHE A 1 270 ? 14.232 13.922 -3.936 1.00 88.50 270 PHE A C 1
ATOM 2216 O O . PHE A 1 270 ? 14.018 14.445 -2.843 1.00 88.50 270 PHE A O 1
ATOM 2223 N N . ILE A 1 271 ? 14.022 14.573 -5.083 1.00 85.62 271 ILE A N 1
ATOM 2224 C CA . ILE A 1 271 ? 13.449 15.925 -5.128 1.00 85.62 271 ILE A CA 1
ATOM 2225 C C . ILE A 1 271 ? 12.029 15.909 -4.551 1.00 85.62 271 ILE A C 1
ATOM 2227 O O . ILE A 1 271 ? 11.707 16.731 -3.692 1.00 85.62 271 ILE A O 1
ATOM 2231 N N . HIS A 1 272 ? 11.206 14.935 -4.954 1.00 87.44 272 HIS A N 1
ATOM 2232 C CA . HIS A 1 272 ? 9.846 14.768 -4.427 1.00 87.44 272 HIS A CA 1
ATOM 2233 C C . HIS A 1 272 ? 9.849 14.559 -2.913 1.00 87.44 272 HIS A C 1
ATOM 2235 O O . HIS A 1 272 ? 9.068 15.198 -2.211 1.00 87.44 272 HIS A O 1
ATOM 2241 N N . LEU A 1 273 ? 10.766 13.734 -2.402 1.00 91.88 273 LEU A N 1
ATOM 2242 C CA . LEU A 1 273 ? 10.945 13.503 -0.971 1.00 91.88 273 LEU A CA 1
ATOM 2243 C C . LEU A 1 273 ? 11.230 14.810 -0.222 1.00 91.88 273 LEU A C 1
ATOM 2245 O O . LEU A 1 273 ? 10.550 15.098 0.759 1.00 91.88 273 LEU A O 1
ATOM 2249 N N . ILE A 1 274 ? 12.200 15.609 -0.680 1.00 91.31 274 ILE A N 1
ATOM 2250 C CA . ILE A 1 274 ? 12.553 16.882 -0.029 1.00 91.31 274 ILE A CA 1
ATOM 2251 C C . ILE A 1 274 ? 11.344 17.818 0.007 1.00 91.31 274 ILE A C 1
ATOM 2253 O O . ILE A 1 274 ? 11.002 18.344 1.067 1.00 91.31 274 ILE A O 1
ATOM 2257 N N . VAL A 1 275 ? 10.673 17.997 -1.132 1.00 91.31 275 VAL A N 1
ATOM 2258 C CA . VAL A 1 275 ? 9.498 18.871 -1.239 1.00 91.31 275 VAL A CA 1
ATOM 2259 C C . VAL A 1 275 ? 8.383 18.400 -0.302 1.00 91.31 275 VAL A C 1
ATOM 2261 O O . VAL A 1 275 ? 7.837 19.198 0.458 1.00 91.31 275 VAL A O 1
ATOM 2264 N N . GLN A 1 276 ? 8.073 17.103 -0.295 1.00 92.62 276 GLN A N 1
ATOM 2265 C CA . GLN A 1 276 ? 7.039 16.534 0.572 1.00 92.62 276 GLN A CA 1
ATOM 2266 C C . GLN A 1 276 ? 7.387 16.656 2.060 1.00 92.62 276 GLN A C 1
ATOM 2268 O O . GLN A 1 276 ? 6.500 16.946 2.861 1.00 92.62 276 GLN A O 1
ATOM 2273 N N . VAL A 1 277 ? 8.660 16.492 2.438 1.00 94.38 277 VAL A N 1
ATOM 2274 C CA . VAL A 1 277 ? 9.122 16.702 3.819 1.00 94.38 277 VAL A CA 1
ATOM 2275 C C . VAL A 1 277 ? 8.963 18.165 4.231 1.00 94.38 277 VAL A C 1
ATOM 2277 O O . VAL A 1 277 ? 8.455 18.425 5.317 1.00 94.38 277 VAL A O 1
ATOM 2280 N N . ILE A 1 278 ? 9.326 19.123 3.372 1.00 94.56 278 ILE A N 1
ATOM 2281 C CA . ILE A 1 278 ? 9.142 20.557 3.656 1.00 94.56 278 ILE A CA 1
ATOM 2282 C C . ILE A 1 278 ? 7.658 20.879 3.872 1.00 94.56 278 ILE A C 1
ATOM 2284 O O . ILE A 1 278 ? 7.310 21.546 4.846 1.00 94.56 278 ILE A O 1
ATOM 2288 N N . ILE A 1 279 ? 6.776 20.366 3.008 1.00 93.81 279 ILE A N 1
ATOM 2289 C CA . ILE A 1 279 ? 5.322 20.544 3.144 1.00 93.81 279 ILE A CA 1
ATOM 2290 C C . ILE A 1 279 ? 4.821 19.929 4.452 1.00 93.81 279 ILE A C 1
ATOM 2292 O O . ILE A 1 279 ? 4.025 20.550 5.153 1.00 93.81 279 ILE A O 1
ATOM 2296 N N . PHE A 1 280 ? 5.296 18.734 4.809 1.00 94.19 280 PHE A N 1
ATOM 2297 C CA . PHE A 1 280 ? 4.926 18.078 6.060 1.00 94.19 280 PHE A CA 1
ATOM 2298 C C . PHE A 1 280 ? 5.372 18.874 7.293 1.00 94.19 280 PHE A C 1
ATOM 2300 O O . PHE A 1 280 ? 4.575 19.071 8.206 1.00 94.19 280 PHE A O 1
ATOM 2307 N N . LEU A 1 281 ? 6.601 19.395 7.306 1.00 94.19 281 LEU A N 1
ATOM 2308 C CA . LEU A 1 281 ? 7.095 20.234 8.403 1.00 94.19 281 LEU A CA 1
ATOM 2309 C C . LEU A 1 281 ? 6.297 21.539 8.526 1.00 94.19 281 LEU A C 1
ATOM 2311 O O . LEU A 1 281 ? 5.948 21.945 9.633 1.00 94.19 281 LEU A O 1
ATOM 2315 N N . ALA A 1 282 ? 5.959 22.172 7.399 1.00 93.50 282 ALA A N 1
ATOM 2316 C CA . ALA A 1 282 ? 5.098 23.351 7.391 1.00 93.50 282 ALA A CA 1
ATOM 2317 C C . ALA A 1 282 ? 3.686 23.025 7.905 1.00 93.50 282 ALA A C 1
ATOM 2319 O O . ALA A 1 282 ? 3.126 23.784 8.694 1.00 93.50 282 ALA A O 1
ATOM 2320 N N . PHE A 1 283 ? 3.125 21.879 7.507 1.00 93.50 283 PHE A N 1
ATOM 2321 C CA . PHE A 1 283 ? 1.844 21.392 8.014 1.00 93.50 283 PHE A CA 1
ATOM 2322 C C . PHE A 1 283 ? 1.872 21.207 9.533 1.00 93.50 283 PHE A C 1
ATOM 2324 O O . PHE A 1 283 ? 0.995 21.739 10.208 1.00 93.50 283 PHE A O 1
ATOM 2331 N N . GLU A 1 284 ? 2.875 20.508 10.069 1.00 92.31 284 GLU A N 1
ATOM 2332 C CA . GLU A 1 284 ? 3.037 20.287 11.512 1.00 92.31 284 GLU A CA 1
ATOM 2333 C C . GLU A 1 284 ? 3.097 21.620 12.270 1.00 92.31 284 GLU A C 1
ATOM 2335 O O . GLU A 1 284 ? 2.307 21.852 13.187 1.00 92.31 284 GLU A O 1
ATOM 2340 N N . PHE A 1 285 ? 3.939 22.545 11.804 1.00 92.06 285 PHE A N 1
ATOM 2341 C CA . PHE A 1 285 ? 4.098 23.867 12.408 1.00 92.06 285 PHE A CA 1
ATOM 2342 C C . PHE A 1 285 ? 2.792 24.682 12.430 1.00 92.06 285 PHE A C 1
ATOM 2344 O O . PHE A 1 285 ? 2.439 25.284 13.447 1.00 92.06 285 PHE A O 1
ATOM 2351 N N . ILE A 1 286 ? 2.048 24.710 11.318 1.00 91.56 286 ILE A N 1
ATOM 2352 C CA . ILE A 1 286 ? 0.798 25.480 11.226 1.00 91.56 286 ILE A CA 1
ATOM 2353 C C . ILE A 1 286 ? -0.321 24.795 12.028 1.00 91.56 286 ILE A C 1
ATOM 2355 O O . ILE A 1 286 ? -1.103 25.479 12.691 1.00 91.56 286 ILE A O 1
ATOM 2359 N N . TYR A 1 287 ? -0.392 23.460 12.005 1.00 88.81 287 TYR A N 1
ATOM 2360 C CA . TYR A 1 287 ? -1.421 22.684 12.702 1.00 88.81 287 TYR A CA 1
ATOM 2361 C C . TYR A 1 287 ? -1.344 22.852 14.226 1.00 88.81 287 TYR A C 1
ATOM 2363 O O . TYR A 1 287 ? -2.381 22.924 14.898 1.00 88.81 287 TYR A O 1
ATOM 2371 N N . GLU A 1 288 ? -0.133 22.942 14.780 1.00 88.56 288 GLU A N 1
ATOM 2372 C CA . GLU A 1 288 ? 0.080 23.205 16.207 1.00 88.56 288 GLU A CA 1
ATOM 2373 C C . GLU A 1 288 ? -0.335 24.625 16.603 1.00 88.56 288 GLU A C 1
ATOM 2375 O O . GLU A 1 288 ? -0.920 24.816 17.668 1.00 88.56 288 GLU A O 1
ATOM 2380 N N . ARG A 1 289 ? -0.095 25.614 15.734 1.00 89.75 289 ARG A N 1
ATOM 2381 C CA . ARG A 1 289 ? -0.225 27.037 16.077 1.00 89.75 289 ARG A CA 1
ATOM 2382 C C . ARG A 1 289 ? -1.596 27.654 15.784 1.00 89.75 289 ARG A C 1
ATOM 2384 O O . ARG A 1 289 ? -1.959 28.631 16.434 1.00 89.75 289 ARG A O 1
ATOM 2391 N N . TYR A 1 290 ? -2.358 27.106 14.834 1.00 87.25 290 TYR A N 1
ATOM 2392 C CA . TYR A 1 290 ? -3.618 27.700 14.371 1.00 87.25 290 TYR A CA 1
ATOM 2393 C C . TYR A 1 290 ? -4.782 26.703 14.393 1.00 87.25 290 TYR A C 1
ATOM 2395 O O . TYR A 1 290 ? -5.039 25.988 13.423 1.00 87.25 290 TYR A O 1
ATOM 2403 N N . GLU A 1 291 ? -5.553 26.700 15.484 1.00 83.31 291 GLU A N 1
ATOM 2404 C CA . GLU A 1 291 ? -6.686 25.775 15.650 1.00 83.31 291 GLU A CA 1
ATOM 2405 C C . GLU A 1 291 ? -7.799 25.976 14.615 1.00 83.31 291 GLU A C 1
ATOM 2407 O O . GLU A 1 291 ? -8.378 25.003 14.128 1.00 83.31 291 GLU A O 1
ATOM 2412 N N . SER A 1 292 ? -8.064 27.227 14.224 1.00 82.06 292 SER A N 1
ATOM 2413 C CA . SER A 1 292 ? -9.112 27.582 13.257 1.00 82.06 292 SER A CA 1
ATOM 2414 C C . SER A 1 292 ? -8.879 26.989 11.863 1.00 82.06 292 SER A C 1
ATOM 2416 O O . SER A 1 292 ? -9.839 26.733 11.134 1.00 82.06 292 SER A O 1
ATOM 2418 N N . LEU A 1 293 ? -7.619 26.726 11.498 1.00 82.62 293 LEU A N 1
ATOM 2419 C CA . LEU A 1 293 ? -7.235 26.215 10.182 1.00 82.62 293 LEU A CA 1
ATOM 2420 C C . LEU A 1 293 ? -7.183 24.681 10.117 1.00 82.62 293 LEU A C 1
ATOM 2422 O O . LEU A 1 293 ? -7.177 24.125 9.017 1.00 82.62 293 LEU A O 1
ATOM 2426 N N . ARG A 1 294 ? -7.207 23.975 11.259 1.00 82.69 294 ARG A N 1
ATOM 2427 C CA . ARG A 1 294 ? -7.031 22.507 11.336 1.00 82.69 294 ARG A CA 1
ATOM 2428 C C . ARG A 1 294 ? -7.962 21.722 10.413 1.00 82.69 294 ARG A C 1
ATOM 2430 O O . ARG A 1 294 ? -7.525 20.750 9.805 1.00 82.69 294 ARG A O 1
ATOM 2437 N N . LYS A 1 295 ? -9.207 22.183 10.241 1.00 77.19 295 LYS A N 1
ATOM 2438 C CA . LYS A 1 295 ? -10.206 21.541 9.367 1.00 77.19 295 LYS A CA 1
ATOM 2439 C C . LYS A 1 295 ? -9.767 21.484 7.900 1.00 77.19 295 LYS A C 1
ATOM 2441 O O . LYS A 1 295 ? -10.099 20.530 7.209 1.00 77.19 295 LYS A O 1
ATOM 2446 N N . TYR A 1 296 ? -9.021 22.480 7.425 1.00 83.88 296 TYR A N 1
ATOM 2447 C CA . TYR A 1 296 ? -8.630 22.602 6.015 1.00 83.88 296 TYR A CA 1
ATOM 2448 C C . TYR A 1 296 ? -7.181 22.178 5.756 1.00 83.88 296 TYR A C 1
ATOM 2450 O O . TYR A 1 296 ? -6.851 21.772 4.641 1.00 83.88 296 TYR A O 1
ATOM 2458 N N . LEU A 1 297 ? -6.324 22.231 6.782 1.00 86.44 297 LEU A N 1
ATOM 2459 C CA . LEU A 1 297 ? -4.889 21.958 6.659 1.00 86.44 297 LEU A CA 1
ATOM 2460 C C . LEU A 1 297 ? -4.579 20.553 6.145 1.00 86.44 297 LEU A C 1
ATOM 2462 O O . LEU A 1 297 ? -3.663 20.400 5.345 1.00 86.44 297 LEU A O 1
ATOM 2466 N N . ASN A 1 298 ? -5.347 19.541 6.552 1.00 85.31 298 ASN A N 1
ATOM 2467 C CA . ASN A 1 298 ? -5.141 18.166 6.093 1.00 85.31 298 ASN A CA 1
ATOM 2468 C C . ASN A 1 298 ? -5.264 18.046 4.569 1.00 85.31 298 ASN A C 1
ATOM 2470 O O . ASN A 1 298 ? -4.379 17.501 3.910 1.00 85.31 298 ASN A O 1
ATOM 2474 N N . LEU A 1 299 ? -6.366 18.557 4.009 1.00 84.56 299 LEU A N 1
ATOM 2475 C CA . LEU A 1 299 ? -6.623 18.492 2.574 1.00 84.56 299 LEU A CA 1
ATOM 2476 C C . LEU A 1 299 ? -5.633 19.375 1.811 1.00 84.56 299 LEU A C 1
ATOM 2478 O O . LEU A 1 299 ? -5.082 18.935 0.807 1.00 84.56 299 LEU A O 1
ATOM 2482 N N . ALA A 1 300 ? -5.366 20.584 2.314 1.00 89.62 300 ALA A N 1
ATOM 2483 C CA . ALA A 1 300 ? -4.40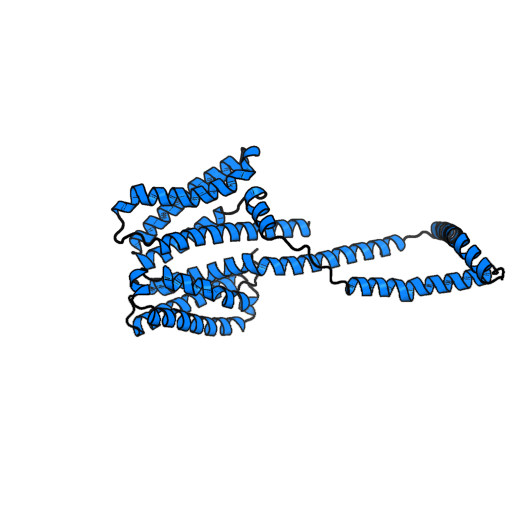3 21.497 1.711 1.00 89.62 300 ALA A CA 1
ATOM 2484 C C . ALA A 1 300 ? -2.999 20.878 1.639 1.00 89.62 300 ALA A C 1
ATOM 2486 O O . ALA A 1 300 ? -2.385 20.898 0.577 1.00 89.62 300 ALA A O 1
ATOM 2487 N N . ALA A 1 301 ? -2.518 20.269 2.726 1.00 90.19 301 ALA A N 1
ATOM 2488 C CA . ALA A 1 301 ? -1.201 19.642 2.767 1.00 90.19 301 ALA A CA 1
ATOM 2489 C C . ALA A 1 301 ? -1.103 18.435 1.823 1.00 90.19 301 ALA A C 1
ATOM 2491 O O . ALA A 1 301 ? -0.136 18.330 1.074 1.00 90.19 301 ALA A O 1
ATOM 2492 N N . ILE A 1 302 ? -2.122 17.565 1.788 1.00 87.81 302 ILE A N 1
ATOM 2493 C CA . ILE A 1 302 ? -2.157 16.433 0.848 1.00 87.81 302 ILE A CA 1
ATOM 2494 C C . ILE A 1 302 ? -2.152 16.935 -0.600 1.00 87.81 302 ILE A C 1
ATOM 2496 O O . ILE A 1 302 ? -1.382 16.429 -1.412 1.00 87.81 302 ILE A O 1
ATOM 2500 N N . LEU A 1 303 ? -2.963 17.947 -0.924 1.00 89.12 303 LEU A N 1
ATOM 2501 C CA . LEU A 1 303 ? -2.991 18.538 -2.263 1.00 89.12 303 LEU A CA 1
ATOM 2502 C C . LEU A 1 303 ? -1.646 19.169 -2.629 1.00 89.12 303 LEU A C 1
ATOM 2504 O O . LEU A 1 303 ? -1.180 18.961 -3.744 1.00 89.12 303 LEU A O 1
ATOM 2508 N N . MET A 1 304 ? -0.993 19.872 -1.701 1.00 91.06 304 MET A N 1
ATOM 2509 C CA . MET A 1 304 ? 0.350 20.424 -1.906 1.00 91.06 304 MET A CA 1
ATOM 2510 C C . MET A 1 304 ? 1.391 19.325 -2.149 1.00 91.06 304 MET A C 1
ATOM 2512 O O . MET A 1 304 ? 2.219 19.465 -3.046 1.00 91.06 304 MET A O 1
ATOM 2516 N N . CYS A 1 305 ? 1.334 18.212 -1.407 1.00 88.62 305 CYS A N 1
ATOM 2517 C CA . CYS A 1 305 ? 2.222 17.060 -1.609 1.00 88.62 305 CYS A CA 1
ATOM 2518 C C . CYS A 1 305 ? 2.053 16.387 -2.978 1.00 88.62 305 CYS A C 1
ATOM 2520 O O . CYS A 1 305 ? 2.944 15.641 -3.384 1.00 88.62 305 CYS A O 1
ATOM 2522 N N . LEU A 1 306 ? 0.942 16.636 -3.676 1.00 85.06 306 LEU A N 1
ATOM 2523 C CA . LEU A 1 306 ? 0.708 16.174 -5.042 1.00 85.06 306 LEU A CA 1
ATOM 2524 C C . LEU A 1 306 ? 1.091 17.233 -6.081 1.00 85.06 306 LEU A C 1
ATOM 2526 O O . LEU A 1 306 ? 1.800 16.936 -7.038 1.00 85.06 306 LEU A O 1
ATOM 2530 N N . SER A 1 307 ? 0.622 18.469 -5.902 1.00 86.00 307 SER A N 1
ATOM 2531 C CA . SER A 1 307 ? 0.733 19.520 -6.913 1.00 86.00 307 SER A CA 1
ATOM 2532 C C . SER A 1 307 ? 2.118 20.154 -6.971 1.00 86.00 307 SER A C 1
ATOM 2534 O O . SER A 1 307 ? 2.614 20.408 -8.065 1.00 86.00 307 SER A O 1
ATOM 2536 N N . ILE A 1 308 ? 2.776 20.387 -5.831 1.00 88.06 308 ILE A N 1
ATOM 2537 C CA . ILE A 1 308 ? 4.076 21.072 -5.805 1.00 88.06 308 ILE A CA 1
ATOM 2538 C C . ILE A 1 308 ? 5.178 20.208 -6.430 1.00 88.06 308 ILE A C 1
ATOM 2540 O O . ILE A 1 308 ? 5.899 20.742 -7.273 1.00 88.06 308 ILE A O 1
ATOM 2544 N N . PRO A 1 309 ? 5.313 18.902 -6.115 1.00 84.06 309 PRO A N 1
ATOM 2545 C CA . PRO A 1 309 ? 6.293 18.063 -6.803 1.00 84.06 309 PRO A CA 1
ATOM 2546 C C . PRO A 1 309 ? 6.052 17.989 -8.315 1.00 84.06 309 PRO A C 1
ATOM 2548 O O . PRO A 1 309 ? 6.996 18.090 -9.091 1.00 84.06 309 PRO A O 1
ATOM 2551 N N . PHE A 1 310 ? 4.788 17.912 -8.742 1.00 78.62 310 PHE A N 1
ATOM 2552 C CA . PHE A 1 310 ? 4.431 17.923 -10.162 1.00 78.62 310 PHE A CA 1
ATOM 2553 C C . PHE A 1 310 ? 4.804 19.246 -10.857 1.00 78.62 310 PHE A C 1
ATOM 2555 O O . PHE A 1 310 ? 5.367 19.245 -11.950 1.00 78.62 310 PHE A O 1
ATOM 2562 N N . LEU A 1 311 ? 4.547 20.389 -10.212 1.00 81.38 311 LEU A N 1
ATOM 2563 C CA . LEU A 1 311 ? 4.967 21.702 -10.714 1.00 81.38 311 LEU A CA 1
ATOM 2564 C C . LEU A 1 311 ? 6.495 21.816 -10.792 1.00 81.38 311 LEU A C 1
ATOM 2566 O O . LEU A 1 311 ? 7.024 22.351 -11.765 1.00 81.38 311 LEU A O 1
ATOM 2570 N N . PHE A 1 312 ? 7.206 21.283 -9.796 1.00 80.62 312 PHE A N 1
ATOM 2571 C CA . PHE A 1 312 ? 8.667 21.203 -9.802 1.00 80.62 312 PHE A CA 1
ATOM 2572 C C . PHE A 1 312 ? 9.182 20.380 -10.985 1.00 80.62 312 PHE A C 1
ATOM 2574 O O . PHE A 1 312 ? 10.123 20.803 -11.658 1.00 80.62 312 PHE A O 1
ATOM 2581 N N . ASP A 1 313 ? 8.545 19.247 -11.286 1.00 76.00 313 ASP A N 1
ATOM 2582 C CA . ASP A 1 313 ? 8.910 18.423 -12.437 1.00 76.00 313 ASP A CA 1
ATOM 2583 C C . ASP A 1 313 ? 8.751 19.186 -13.753 1.00 76.00 313 ASP A C 1
ATOM 2585 O O . ASP A 1 313 ? 9.644 19.144 -14.602 1.00 76.00 313 ASP A O 1
ATOM 2589 N N . LEU A 1 314 ? 7.633 19.903 -13.908 1.00 74.50 314 LEU A N 1
ATOM 2590 C CA . LEU A 1 314 ? 7.335 20.684 -15.106 1.00 74.50 314 LEU A CA 1
ATOM 2591 C C . LEU A 1 314 ? 8.378 21.790 -15.336 1.00 74.50 314 LEU A C 1
ATOM 2593 O O . LEU A 1 314 ? 8.824 21.992 -16.466 1.00 74.50 314 LEU A O 1
ATOM 2597 N N . LEU A 1 315 ? 8.776 22.486 -14.268 1.00 76.50 315 LEU A N 1
ATOM 2598 C CA . LEU A 1 315 ? 9.642 23.665 -14.339 1.00 76.50 315 LEU A CA 1
ATOM 2599 C C . LEU A 1 315 ? 11.140 23.334 -14.385 1.00 76.50 315 LEU A C 1
ATOM 2601 O O . LEU A 1 315 ? 11.894 24.050 -15.039 1.00 76.50 315 LEU A O 1
ATOM 2605 N N . LEU A 1 316 ? 11.588 22.286 -13.685 1.00 71.56 316 LEU A N 1
ATOM 2606 C CA . LEU A 1 316 ? 13.019 22.016 -13.472 1.00 71.56 316 LEU A CA 1
ATOM 2607 C C . LEU A 1 316 ? 13.507 20.714 -14.110 1.00 71.56 316 LEU A C 1
ATOM 2609 O O . LEU A 1 316 ? 14.678 20.625 -14.479 1.00 71.56 316 LEU A O 1
ATOM 2613 N N . ILE A 1 317 ? 12.644 19.700 -14.221 1.00 68.44 317 ILE A N 1
ATOM 2614 C CA . ILE A 1 317 ? 13.044 18.334 -14.607 1.00 68.44 317 ILE A CA 1
ATOM 2615 C C . ILE A 1 317 ? 12.649 18.001 -16.050 1.00 68.44 317 ILE A C 1
ATOM 2617 O O . ILE A 1 317 ? 13.259 17.123 -16.656 1.00 68.44 317 ILE A O 1
ATOM 2621 N N . SER A 1 318 ? 11.689 18.720 -16.637 1.00 65.38 318 SER A N 1
ATOM 2622 C CA . SER A 1 318 ? 11.229 18.530 -18.022 1.00 65.38 318 SER A CA 1
ATOM 2623 C C . SER A 1 318 ? 12.373 18.507 -19.046 1.00 65.38 318 SER A C 1
ATOM 2625 O O . SER A 1 318 ? 12.365 17.666 -19.939 1.00 65.38 318 SER A O 1
ATOM 2627 N N . ASN A 1 319 ? 13.411 19.326 -18.847 1.00 64.38 319 ASN A N 1
ATOM 2628 C CA . ASN A 1 319 ? 14.607 19.379 -19.702 1.00 64.38 319 ASN A CA 1
ATOM 2629 C C . ASN A 1 319 ? 15.542 18.159 -19.583 1.00 64.38 319 ASN A C 1
ATOM 2631 O O . ASN A 1 319 ? 16.445 17.998 -20.399 1.00 64.38 319 ASN A O 1
ATOM 2635 N N . TYR A 1 320 ? 15.358 17.314 -18.565 1.00 62.84 320 TYR A N 1
ATOM 2636 C CA . TYR A 1 320 ? 16.194 16.142 -18.283 1.00 62.84 320 TYR A CA 1
ATOM 2637 C C . TYR A 1 320 ? 15.476 14.810 -18.539 1.00 62.84 320 TYR A C 1
ATOM 2639 O O . TYR A 1 320 ? 16.076 13.753 -18.326 1.00 62.84 320 TYR A O 1
ATOM 2647 N N . ARG A 1 321 ? 14.204 14.833 -18.963 1.00 63.75 321 ARG A N 1
ATOM 2648 C CA . ARG A 1 321 ? 13.467 13.612 -19.315 1.00 63.75 321 ARG A CA 1
ATOM 2649 C C . ARG A 1 321 ? 13.998 13.045 -20.626 1.00 63.75 321 ARG A C 1
ATOM 2651 O O . ARG A 1 321 ? 14.182 13.767 -21.603 1.00 63.75 321 ARG A O 1
ATOM 2658 N N . THR A 1 322 ? 14.229 11.737 -20.639 1.00 61.75 322 THR A N 1
ATOM 2659 C CA . THR A 1 322 ? 14.692 11.023 -21.842 1.00 61.75 322 THR A CA 1
ATOM 2660 C C . THR A 1 322 ? 13.544 10.406 -22.634 1.00 61.75 322 THR A C 1
ATOM 2662 O O . THR A 1 322 ? 13.712 10.079 -23.807 1.00 61.75 322 THR A O 1
ATOM 2665 N N . ALA A 1 323 ? 12.370 10.286 -22.010 1.00 60.09 323 ALA A N 1
ATOM 2666 C CA . ALA A 1 323 ? 11.148 9.783 -22.613 1.00 60.09 323 ALA A CA 1
ATOM 2667 C C . ALA A 1 323 ? 9.989 10.784 -22.424 1.00 60.09 323 ALA A C 1
ATOM 2669 O O . ALA A 1 323 ? 9.991 11.563 -21.466 1.00 60.09 323 ALA A O 1
ATOM 2670 N N . PRO A 1 324 ? 8.981 10.777 -23.316 1.00 60.38 324 PRO A N 1
ATOM 2671 C CA . PRO A 1 324 ? 7.749 11.524 -23.093 1.00 60.38 324 PRO A CA 1
ATOM 2672 C C . PRO A 1 324 ? 7.070 11.073 -21.792 1.00 60.38 324 PRO A C 1
ATOM 2674 O O . PRO A 1 324 ? 7.143 9.905 -21.405 1.00 60.38 324 PRO A O 1
ATOM 2677 N N . SER A 1 325 ? 6.408 12.011 -21.110 1.00 59.16 325 SER A N 1
ATOM 2678 C CA . SER A 1 325 ? 5.722 11.758 -19.843 1.00 59.16 325 SER A CA 1
ATOM 2679 C C . SER A 1 325 ? 4.721 10.606 -19.970 1.00 59.16 325 SER A C 1
ATOM 2681 O O . SER A 1 325 ? 3.743 10.678 -20.714 1.00 59.16 325 SER A O 1
ATOM 2683 N N . ASN A 1 326 ? 4.940 9.524 -19.216 1.00 66.81 326 ASN A N 1
ATOM 2684 C CA . ASN A 1 326 ? 3.950 8.459 -19.105 1.00 66.81 326 ASN A CA 1
ATOM 2685 C C . ASN A 1 326 ? 2.884 8.884 -18.086 1.00 66.81 326 ASN A C 1
ATOM 2687 O O . ASN A 1 326 ? 2.985 8.589 -16.895 1.00 66.81 326 ASN A O 1
ATOM 2691 N N . LEU A 1 327 ? 1.857 9.578 -18.576 1.00 68.56 327 LEU A N 1
ATOM 2692 C CA . LEU A 1 327 ? 0.719 10.052 -17.783 1.00 68.56 327 LEU A CA 1
ATOM 2693 C C . LEU A 1 327 ? 0.074 8.927 -16.950 1.00 68.56 327 LEU A C 1
ATOM 2695 O O . LEU A 1 327 ? -0.335 9.153 -15.814 1.00 68.56 327 LEU A O 1
ATOM 2699 N N . GLY A 1 328 ? 0.041 7.694 -17.468 1.00 66.75 328 GLY A N 1
ATOM 2700 C CA . GLY A 1 328 ? -0.464 6.533 -16.730 1.00 66.75 328 GLY A CA 1
ATOM 2701 C C . GLY A 1 328 ? 0.369 6.206 -15.488 1.00 66.75 328 GLY A C 1
ATOM 2702 O O . GLY A 1 328 ? -0.184 5.926 -14.426 1.00 66.75 328 GLY A O 1
ATOM 2703 N N . ALA A 1 329 ? 1.693 6.302 -15.588 1.00 69.38 329 ALA A N 1
ATOM 2704 C CA . ALA A 1 329 ? 2.583 6.080 -14.456 1.00 69.38 329 ALA A CA 1
ATOM 2705 C C . ALA A 1 329 ? 2.477 7.181 -13.395 1.00 69.38 329 ALA A C 1
ATOM 2707 O O . ALA A 1 329 ? 2.465 6.879 -12.201 1.00 69.38 329 ALA A O 1
ATOM 2708 N N . GLU A 1 330 ? 2.353 8.440 -13.821 1.00 72.44 330 GLU A N 1
ATOM 2709 C CA . GLU A 1 330 ? 2.157 9.580 -12.919 1.00 72.44 330 GLU A CA 1
ATOM 2710 C C . GLU A 1 330 ? 0.830 9.453 -12.152 1.00 72.44 330 GLU A C 1
ATOM 2712 O O . GLU A 1 330 ? 0.809 9.594 -10.928 1.00 72.44 330 GLU A O 1
ATOM 2717 N N . ILE A 1 331 ? -0.259 9.075 -12.833 1.00 75.44 331 ILE A N 1
ATOM 2718 C CA . ILE A 1 331 ? -1.563 8.821 -12.198 1.00 75.44 331 ILE A CA 1
ATOM 2719 C C . ILE A 1 331 ? -1.462 7.712 -11.152 1.00 75.44 331 ILE A C 1
ATOM 2721 O O . ILE A 1 331 ? -1.999 7.856 -10.052 1.00 75.44 331 ILE A O 1
ATOM 2725 N N . VAL A 1 332 ? -0.778 6.606 -11.461 1.00 74.19 332 VAL A N 1
ATOM 2726 C CA . VAL A 1 332 ? -0.650 5.515 -10.491 1.00 74.19 332 VAL A CA 1
ATOM 2727 C C . VAL A 1 332 ? 0.251 5.906 -9.322 1.00 74.19 332 VAL A C 1
ATOM 2729 O O . VAL A 1 332 ? -0.078 5.558 -8.193 1.00 74.19 332 VAL A O 1
ATOM 2732 N N . ALA A 1 333 ? 1.322 6.674 -9.536 1.00 75.44 333 ALA A N 1
ATOM 2733 C CA . ALA A 1 333 ? 2.156 7.189 -8.448 1.00 75.44 333 ALA A CA 1
ATOM 2734 C C . ALA A 1 333 ? 1.369 8.124 -7.508 1.00 75.44 333 ALA A C 1
ATOM 2736 O O . ALA A 1 333 ? 1.424 7.963 -6.287 1.00 75.44 333 ALA A O 1
ATOM 2737 N N . ILE A 1 334 ? 0.571 9.041 -8.066 1.00 78.69 334 ILE A N 1
ATOM 2738 C CA . ILE A 1 334 ? -0.331 9.926 -7.310 1.00 78.69 334 ILE A CA 1
ATOM 2739 C C . ILE A 1 334 ? -1.369 9.106 -6.538 1.00 78.69 334 ILE A C 1
ATOM 2741 O O . ILE A 1 334 ? -1.554 9.294 -5.333 1.00 78.69 334 ILE A O 1
ATOM 2745 N N . GLY A 1 335 ? -2.027 8.166 -7.222 1.00 82.69 335 GLY A N 1
ATOM 2746 C CA . GLY A 1 335 ? -3.000 7.266 -6.613 1.00 82.69 335 GLY A CA 1
ATOM 2747 C C . GLY A 1 335 ? -2.386 6.455 -5.474 1.00 82.69 335 GLY A C 1
ATOM 2748 O O . GLY A 1 335 ? -3.013 6.289 -4.430 1.00 82.69 335 GLY A O 1
ATOM 2749 N N . TRP A 1 336 ? -1.138 6.015 -5.635 1.00 85.06 336 TRP A N 1
ATOM 2750 C CA . TRP A 1 336 ? -0.401 5.267 -4.625 1.00 85.06 336 TRP A CA 1
ATOM 2751 C C . TRP A 1 33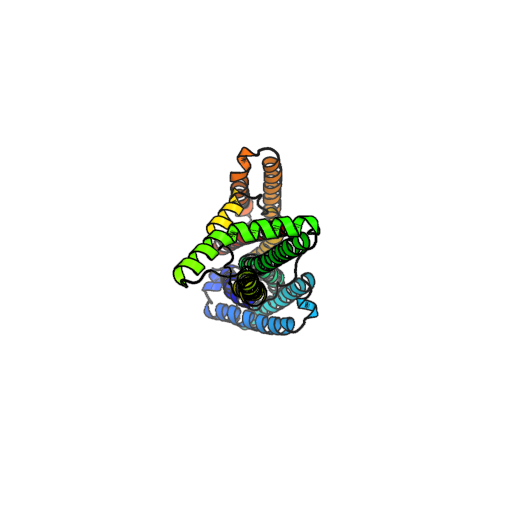6 ? -0.084 6.100 -3.384 1.00 85.06 336 TRP A C 1
ATOM 2753 O O . TRP A 1 336 ? -0.327 5.642 -2.266 1.00 85.06 336 TRP A O 1
ATOM 2763 N N . PHE A 1 337 ? 0.390 7.336 -3.563 1.00 86.06 337 PHE A N 1
ATOM 2764 C CA . PHE A 1 337 ? 0.621 8.259 -2.452 1.00 86.06 337 PHE A CA 1
ATOM 2765 C C . PHE A 1 337 ? -0.672 8.494 -1.662 1.00 86.06 337 PHE A C 1
ATOM 2767 O O . PHE A 1 337 ? -0.696 8.297 -0.448 1.00 86.06 337 PHE A O 1
ATOM 2774 N N . LEU A 1 338 ? -1.772 8.817 -2.351 1.00 86.62 338 LEU A N 1
ATOM 2775 C CA . LEU A 1 338 ? -3.083 9.036 -1.730 1.00 86.62 338 LEU A CA 1
ATOM 2776 C C . LEU A 1 338 ? -3.579 7.810 -0.954 1.00 86.62 338 LEU A C 1
ATOM 2778 O O . LEU A 1 338 ? -4.051 7.929 0.179 1.00 86.62 338 LEU A O 1
ATOM 2782 N N . LEU A 1 339 ? -3.448 6.627 -1.551 1.00 87.38 339 LEU A N 1
ATOM 2783 C CA . LEU A 1 339 ? -3.829 5.351 -0.953 1.00 87.38 339 LEU A CA 1
ATOM 2784 C C . LEU A 1 339 ? -3.033 5.074 0.332 1.00 87.38 339 LEU A C 1
ATOM 2786 O O . LEU A 1 339 ? -3.609 4.647 1.337 1.00 87.38 339 LEU A O 1
ATOM 2790 N N . LEU A 1 340 ? -1.726 5.350 0.328 1.00 87.88 340 LEU A N 1
ATOM 2791 C CA . LEU A 1 340 ? -0.867 5.229 1.505 1.00 87.88 340 LEU A CA 1
ATOM 2792 C C . LEU A 1 340 ? -1.208 6.278 2.569 1.00 87.88 340 LEU A C 1
ATOM 2794 O O . LEU A 1 340 ? -1.345 5.919 3.738 1.00 87.88 340 LEU A O 1
ATOM 2798 N N . SER A 1 341 ? -1.406 7.546 2.196 1.00 86.12 341 SER A N 1
ATOM 2799 C CA . SER A 1 341 ? -1.801 8.611 3.131 1.00 86.12 341 SER A CA 1
ATOM 2800 C C . SER A 1 341 ? -3.109 8.276 3.841 1.00 86.12 341 SER A C 1
ATOM 2802 O O . SER A 1 341 ? -3.203 8.386 5.067 1.00 86.12 341 SER A O 1
ATOM 2804 N N . LEU A 1 342 ? -4.103 7.802 3.085 1.00 84.56 342 LEU A N 1
ATOM 2805 C CA . LEU A 1 342 ? -5.364 7.334 3.642 1.00 84.56 342 LEU A CA 1
ATOM 2806 C C . LEU A 1 342 ? -5.141 6.136 4.568 1.00 84.56 342 LEU A C 1
ATOM 2808 O O . LEU A 1 342 ? -5.661 6.109 5.680 1.00 84.56 342 LEU A O 1
ATOM 2812 N N . THR A 1 343 ? -4.337 5.168 4.135 1.00 86.56 343 THR A N 1
ATOM 2813 C CA . THR A 1 343 ? -4.041 3.960 4.907 1.00 86.56 343 THR A CA 1
ATOM 2814 C C . THR A 1 343 ? -3.425 4.273 6.268 1.00 86.56 343 THR A C 1
ATOM 2816 O O . THR A 1 343 ? -3.891 3.743 7.276 1.00 86.56 343 THR A O 1
ATOM 2819 N N . PHE A 1 344 ? -2.412 5.139 6.329 1.00 86.00 344 PHE A N 1
ATOM 2820 C CA . PHE A 1 344 ? -1.781 5.509 7.598 1.00 86.00 344 PHE A CA 1
ATOM 2821 C C . PHE A 1 344 ? -2.712 6.322 8.497 1.00 86.00 344 PHE A C 1
ATOM 2823 O O . PHE A 1 344 ? -2.716 6.126 9.712 1.00 86.00 344 PHE A O 1
ATOM 2830 N N . THR A 1 345 ? -3.553 7.171 7.906 1.00 81.94 345 THR A N 1
ATOM 2831 C CA . THR A 1 345 ? -4.566 7.927 8.652 1.00 81.94 345 THR A CA 1
ATOM 2832 C C . THR A 1 345 ? -5.615 6.992 9.261 1.00 81.94 345 THR A C 1
ATOM 2834 O O . THR A 1 345 ? -5.913 7.096 10.449 1.00 81.94 345 THR A O 1
ATOM 2837 N N . VAL A 1 346 ? -6.097 6.001 8.500 1.00 78.56 346 VAL A N 1
ATOM 2838 C CA . VAL A 1 346 ? -6.984 4.942 9.012 1.00 78.56 346 VAL A CA 1
ATOM 2839 C C . VAL A 1 346 ? -6.287 4.137 10.108 1.00 78.56 346 VAL A C 1
ATOM 2841 O O . VAL A 1 346 ? -6.855 3.953 11.179 1.00 78.56 346 VAL A O 1
ATOM 2844 N N . ALA A 1 347 ? -5.051 3.687 9.882 1.00 79.31 347 ALA A N 1
ATOM 2845 C CA . ALA A 1 347 ? -4.306 2.878 10.845 1.00 79.31 347 ALA A CA 1
ATOM 2846 C C . ALA A 1 347 ? -4.129 3.593 12.194 1.00 79.31 347 ALA A C 1
ATOM 2848 O O . ALA A 1 347 ? -4.290 2.978 13.250 1.00 79.31 347 ALA A O 1
ATOM 2849 N N . LYS A 1 348 ? -3.836 4.899 12.167 1.00 79.19 348 LYS A N 1
ATOM 2850 C CA . LYS A 1 348 ? -3.720 5.714 13.377 1.00 79.19 348 LYS A CA 1
ATOM 2851 C C . LYS A 1 348 ? -5.066 5.903 14.067 1.00 79.19 348 LYS A C 1
ATOM 2853 O O . LYS A 1 348 ? -5.148 5.619 15.255 1.00 79.19 348 LYS A O 1
ATOM 2858 N N . ALA A 1 349 ? -6.117 6.267 13.332 1.00 72.19 349 ALA A N 1
ATOM 2859 C CA . ALA A 1 349 ? -7.454 6.424 13.903 1.00 72.19 349 ALA A CA 1
ATOM 2860 C C . ALA A 1 349 ? -7.952 5.136 14.579 1.00 72.19 349 ALA A C 1
ATOM 2862 O O . ALA A 1 349 ? -8.544 5.176 15.652 1.00 72.19 349 ALA A O 1
ATOM 2863 N N . GLN A 1 350 ? -7.655 3.973 13.992 1.00 70.81 350 GLN A N 1
ATOM 2864 C CA . GLN A 1 350 ? -7.941 2.684 14.619 1.00 70.81 350 GLN A CA 1
ATOM 2865 C C . GLN A 1 350 ? -7.126 2.441 15.890 1.00 70.81 350 GLN A C 1
ATOM 2867 O O . GLN A 1 350 ? -7.647 1.869 16.844 1.00 70.81 350 GLN A O 1
ATOM 2872 N N . SER A 1 351 ? -5.846 2.816 15.887 1.00 72.12 351 SER A N 1
ATOM 2873 C CA . SER A 1 351 ? -4.985 2.684 17.062 1.00 72.12 351 SER A CA 1
ATOM 2874 C C . SER A 1 351 ? -5.464 3.575 18.203 1.00 72.12 351 SER A C 1
ATOM 2876 O O . SER A 1 351 ? -5.470 3.124 19.341 1.00 72.12 351 SER A O 1
ATOM 2878 N N . ASP A 1 352 ? -5.863 4.808 17.902 1.00 67.94 352 ASP A N 1
ATOM 2879 C CA . ASP A 1 352 ? -6.320 5.776 18.900 1.00 67.94 352 ASP A CA 1
ATOM 2880 C C . ASP A 1 352 ? -7.667 5.339 19.490 1.00 67.94 352 ASP A C 1
ATOM 2882 O O . ASP A 1 352 ? -7.810 5.266 20.705 1.00 67.94 352 ASP A O 1
ATOM 2886 N N . TYR A 1 353 ? -8.596 4.876 18.648 1.00 65.38 353 TYR A N 1
ATOM 2887 C CA . TYR A 1 353 ? -9.869 4.318 19.110 1.00 65.38 353 TYR A CA 1
ATOM 2888 C C . TYR A 1 353 ? -9.702 3.052 19.970 1.00 65.38 353 TYR A C 1
ATOM 2890 O O . TYR A 1 353 ? -10.453 2.826 20.912 1.00 65.38 353 TYR A O 1
ATOM 2898 N N . GLN A 1 354 ? -8.707 2.206 19.671 1.00 63.03 354 GLN A N 1
ATOM 2899 C CA . GLN A 1 354 ? -8.383 1.056 20.526 1.00 63.03 354 GLN A CA 1
ATOM 2900 C C . GLN A 1 354 ? -7.885 1.483 21.907 1.00 63.03 354 GLN A C 1
ATOM 2902 O O . GLN A 1 354 ? -8.162 0.782 22.871 1.00 63.03 354 GLN A O 1
ATOM 2907 N N . ILE A 1 355 ? -7.147 2.591 21.997 1.00 66.50 355 ILE A N 1
ATOM 2908 C CA . ILE A 1 355 ? -6.674 3.125 23.277 1.00 66.50 355 ILE A CA 1
ATOM 2909 C C . ILE A 1 355 ? -7.862 3.661 24.078 1.00 66.50 355 ILE A C 1
ATOM 2911 O O . ILE A 1 355 ? -8.011 3.261 25.225 1.00 66.50 355 ILE A O 1
ATOM 2915 N N . GLU A 1 356 ? -8.736 4.464 23.458 1.00 62.59 356 GLU A N 1
ATOM 2916 C CA . GLU A 1 356 ? -9.944 5.019 24.100 1.00 62.59 356 GLU A CA 1
ATOM 2917 C C . GLU A 1 356 ? -10.897 3.947 24.639 1.00 62.59 356 GLU A C 1
ATOM 2919 O O . GLU A 1 356 ? -11.586 4.162 25.626 1.00 62.59 356 GLU A O 1
ATOM 2924 N N . LEU A 1 357 ? -10.968 2.794 23.975 1.00 58.53 357 LEU A N 1
ATOM 2925 C CA . LEU A 1 357 ? -11.817 1.680 24.388 1.00 58.53 357 LEU A CA 1
ATOM 2926 C C . LEU A 1 357 ? -11.256 0.856 25.557 1.00 58.53 357 LEU A C 1
ATOM 2928 O O . LEU A 1 357 ? -12.003 0.086 26.159 1.00 58.53 357 LEU A O 1
ATOM 2932 N N . ILE A 1 358 ? -9.945 0.931 25.799 1.00 57.66 358 ILE A N 1
ATOM 2933 C CA . ILE A 1 358 ? -9.244 0.161 26.838 1.00 57.66 358 ILE A CA 1
ATOM 2934 C C . ILE A 1 358 ? -8.984 1.026 28.083 1.00 57.66 358 ILE A C 1
ATOM 2936 O O . ILE A 1 358 ? -8.876 0.475 29.177 1.00 57.66 358 ILE A O 1
ATOM 2940 N N . SER A 1 359 ? -8.859 2.349 27.914 1.00 49.50 359 SER A N 1
ATOM 2941 C CA . SER A 1 359 ? -8.808 3.340 29.001 1.00 49.50 359 SER A CA 1
ATOM 2942 C C . SER A 1 359 ? -10.174 3.552 29.633 1.00 49.50 359 SER A C 1
ATOM 2944 O O . SER A 1 359 ? -10.220 3.657 30.876 1.00 49.50 359 SER A O 1
#

Sequence (359 aa):
MLKAGFMKWRYFLYFFPIHFIIIMFLSTPIDKVFAEIPKWLLVVVSSYLIMAMVFALVMQFKPILSNAKREFLALIAIGAIRGFAILDIGLLLDLPQVKPYLLRPLNSSVTVPLSFLVLRHLIGSRREFKELFQTLYVENIKVRTDHFTSEKAKINESEIDQIEAKVLATLDPLRQEIERVAGIQLSSSDLKREMIIIQSFIEERLRPLSHDLWRRQKIEPPRLNYIESLFRLFFGTKSQFGYAIVPSFVFSIVAGSTIESFAFAWRHAFIHLIVQVIIFLAFEFIYERYESLRKYLNLAAILMCLSIPFLFDLLLISNYRTAPSNLGAEIVAIGWFLLLSLTFTVAKAQSDYQIELIS